Protein AF-A0A4Y8YAE9-F1 (afdb_monomer)

Sequence (221 aa):
MPDVQGRCPACGTSSLFLSEGGHVTCSRTACVAPGAADQLLHGEEAALAELLGGGPAGRGIAGMLTMYGFSFPKLRHATDADLMAVPGIGEESLAVIRRAFPAVAEPDPVAELARLREGLHKFRYALVSRAGRETTIDFMRALLDDVLKYPGEPCDRDEQYARAEEAEAVVQRIRALHRPVEHNGRTICGECSGWDGGSTDNSPCGYGQCSTLRALDNPEG

Solvent-accessible surface area (backbone atoms only — not comparable to full-atom values): 12628 Å² total; per-residue (Å²): 117,57,75,45,92,60,56,31,78,67,72,66,45,75,42,30,30,43,44,100,83,76,45,38,32,40,74,50,88,86,43,95,42,35,52,45,48,30,42,70,76,42,38,65,43,52,55,42,6,47,60,46,64,61,41,75,66,17,40,52,51,23,51,51,40,49,75,73,69,48,47,75,72,50,51,46,69,47,50,72,66,63,52,54,68,40,84,91,39,48,72,71,53,49,53,46,48,38,70,64,38,56,68,64,73,75,73,52,64,65,60,48,52,47,51,53,51,49,49,51,48,52,50,51,48,54,51,58,71,45,47,78,79,47,63,64,65,60,54,53,49,54,51,52,50,52,53,64,71,58,55,68,80,69,74,47,62,67,57,51,50,51,52,50,53,51,51,51,52,51,52,49,52,56,52,68,63,54,40,79,38,82,52,98,92,40,57,18,24,29,61,82,8,43,51,79,86,88,54,56,81,37,78,81,36,41,42,98,63,33,65,69,61,50,45,72,76,39,82,90,113

Structure (mmCIF, N/CA/C/O backbone):
data_AF-A0A4Y8YAE9-F1
#
_entry.id   AF-A0A4Y8YAE9-F1
#
loop_
_atom_site.group_PDB
_atom_site.id
_atom_site.type_symbol
_atom_site.label_atom_id
_atom_site.label_alt_id
_atom_site.label_comp_id
_atom_site.label_asym_id
_atom_site.label_entity_id
_atom_site.label_seq_id
_atom_site.pdbx_PDB_ins_code
_atom_site.Cartn_x
_atom_site.Cartn_y
_atom_site.Cartn_z
_atom_site.occupancy
_atom_site.B_iso_or_equiv
_atom_site.auth_seq_id
_atom_site.auth_comp_id
_atom_site.auth_asym_id
_atom_site.auth_atom_id
_atom_site.pdbx_PDB_model_num
ATOM 1 N N . MET A 1 1 ? -5.432 -32.458 4.730 1.00 80.50 1 MET A N 1
ATOM 2 C CA . MET A 1 1 ? -4.985 -31.193 4.110 1.00 80.50 1 MET A CA 1
ATOM 3 C C . MET A 1 1 ? -6.218 -30.325 3.963 1.00 80.50 1 MET A C 1
ATOM 5 O O . MET A 1 1 ? -7.207 -30.856 3.471 1.00 80.50 1 MET A O 1
ATOM 9 N N . PRO A 1 2 ? -6.233 -29.095 4.492 1.00 93.62 2 PRO A N 1
ATOM 10 C CA . PRO A 1 2 ? -7.424 -28.258 4.439 1.00 93.62 2 PRO A CA 1
ATOM 11 C C . PRO A 1 2 ? -7.668 -27.761 3.008 1.00 93.62 2 PRO A C 1
ATOM 13 O O . PRO A 1 2 ? -6.723 -27.394 2.303 1.00 93.62 2 PRO A O 1
ATOM 16 N N . ASP A 1 3 ? -8.936 -27.753 2.598 1.00 95.44 3 ASP A N 1
ATOM 17 C CA . ASP A 1 3 ? -9.362 -27.127 1.348 1.00 95.44 3 ASP A CA 1
ATOM 18 C C . ASP A 1 3 ? -9.273 -25.601 1.478 1.00 95.44 3 ASP A C 1
ATOM 20 O O . ASP A 1 3 ? -9.618 -25.021 2.510 1.00 95.44 3 ASP A O 1
ATOM 24 N N . VAL A 1 4 ? -8.816 -24.946 0.413 1.00 94.06 4 VAL A N 1
ATOM 25 C CA . VAL A 1 4 ? -8.730 -23.487 0.311 1.00 94.06 4 VAL A CA 1
ATOM 26 C C . VAL A 1 4 ? -9.932 -22.999 -0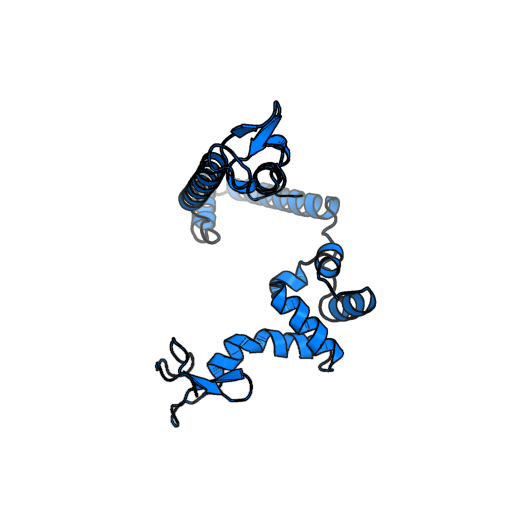.489 1.00 94.06 4 VAL A C 1
ATOM 28 O O . VAL A 1 4 ? -10.208 -23.492 -1.586 1.00 94.06 4 VAL A O 1
ATOM 31 N N . GLN A 1 5 ? -10.662 -22.021 0.048 1.00 94.88 5 GLN A N 1
ATOM 32 C CA . GLN A 1 5 ? -11.783 -21.426 -0.675 1.00 94.88 5 GLN A CA 1
ATOM 33 C C . GLN A 1 5 ? -11.293 -20.687 -1.925 1.00 94.88 5 GLN A C 1
ATOM 35 O O . GLN A 1 5 ? -10.301 -19.965 -1.888 1.00 94.88 5 GLN A O 1
ATOM 40 N N . GLY A 1 6 ? -12.010 -20.856 -3.038 1.00 94.19 6 GLY A N 1
ATOM 41 C CA . GLY A 1 6 ? -11.702 -20.196 -4.305 1.00 94.19 6 GLY A CA 1
ATOM 42 C C . GLY A 1 6 ? -11.730 -21.149 -5.495 1.00 94.19 6 GLY A C 1
ATOM 43 O O . GLY A 1 6 ? -12.246 -22.266 -5.420 1.00 94.19 6 GLY A O 1
ATOM 44 N N . ARG A 1 7 ? -11.197 -20.685 -6.627 1.00 97.00 7 ARG A N 1
ATOM 45 C CA . ARG A 1 7 ? -11.086 -21.450 -7.875 1.00 97.00 7 ARG A CA 1
ATOM 46 C C . ARG A 1 7 ? -9.646 -21.430 -8.357 1.00 97.00 7 ARG A C 1
ATOM 48 O O . ARG A 1 7 ? -8.978 -20.406 -8.275 1.00 97.00 7 ARG A O 1
ATOM 55 N N . CYS A 1 8 ? -9.181 -22.554 -8.892 1.00 96.50 8 CYS A N 1
ATOM 56 C CA . CYS A 1 8 ? -7.875 -22.623 -9.526 1.00 96.50 8 CYS A CA 1
ATOM 57 C C . CYS A 1 8 ? -7.842 -21.683 -10.747 1.00 96.50 8 CYS A C 1
ATOM 59 O O . CYS A 1 8 ? -8.687 -21.832 -11.628 1.00 96.50 8 CYS A O 1
ATOM 61 N N . PRO A 1 9 ? -6.869 -20.771 -10.855 1.00 95.12 9 PRO A N 1
ATOM 62 C CA . PRO A 1 9 ? -6.785 -19.814 -11.960 1.00 95.12 9 PRO A CA 1
ATOM 63 C C . PRO A 1 9 ? -6.475 -20.490 -13.303 1.00 95.12 9 PRO A C 1
ATOM 65 O O . PRO A 1 9 ? -6.847 -19.977 -14.351 1.00 95.12 9 PRO A O 1
ATOM 68 N N . ALA A 1 10 ? -5.859 -21.677 -13.285 1.00 95.94 10 ALA A N 1
ATOM 69 C CA . ALA A 1 10 ? -5.532 -22.421 -14.499 1.00 95.94 10 ALA A CA 1
ATOM 70 C C . ALA A 1 10 ? -6.710 -23.222 -15.080 1.00 95.94 10 ALA A C 1
ATOM 72 O O . ALA A 1 10 ? -6.824 -23.347 -16.294 1.00 95.94 10 ALA A O 1
ATOM 73 N N . CYS A 1 11 ? -7.574 -23.803 -14.239 1.00 96.69 11 CYS A N 1
ATOM 74 C CA . CYS A 1 11 ? -8.655 -24.691 -14.704 1.00 96.69 11 CYS A CA 1
ATOM 75 C C . CYS A 1 11 ? -10.063 -24.305 -14.223 1.00 96.69 11 CYS A C 1
ATOM 77 O O . CYS A 1 11 ? -11.036 -24.975 -14.563 1.00 96.69 11 CYS A O 1
ATOM 79 N N . GLY A 1 12 ? -10.192 -23.248 -13.418 1.00 95.94 12 GLY A N 1
ATOM 80 C CA . GLY A 1 12 ? -11.458 -22.700 -12.924 1.00 95.94 12 GLY A CA 1
ATOM 81 C C . GLY A 1 12 ? -12.172 -23.525 -11.846 1.00 95.94 12 GLY A C 1
ATOM 82 O O . GLY A 1 12 ? -13.245 -23.124 -11.379 1.00 95.94 12 GLY A O 1
ATOM 83 N N . THR A 1 13 ? -11.631 -24.676 -11.431 1.00 96.00 13 THR A N 1
ATOM 84 C CA . THR A 1 13 ? -12.304 -25.571 -10.475 1.00 96.00 13 THR A CA 1
ATOM 85 C C . THR A 1 13 ? -12.010 -25.216 -9.026 1.00 96.00 13 THR A C 1
ATOM 87 O O . THR A 1 13 ? -10.904 -24.806 -8.679 1.00 96.00 13 THR A O 1
ATOM 90 N N . SER A 1 14 ? -13.006 -25.405 -8.162 1.00 93.12 14 SER A N 1
ATOM 91 C CA . SER A 1 14 ? -12.908 -25.223 -6.711 1.00 93.12 14 SER A CA 1
ATOM 92 C C . SER A 1 14 ? -12.285 -26.452 -6.054 1.00 93.12 14 SER A C 1
ATOM 94 O O . SER A 1 14 ? -12.965 -27.248 -5.414 1.00 93.12 14 SER A O 1
ATOM 96 N N . SER A 1 15 ? -11.002 -26.661 -6.323 1.00 92.69 15 SER A N 1
ATOM 97 C CA . SER A 1 15 ? -10.261 -27.857 -5.918 1.00 92.69 15 SER A CA 1
ATOM 98 C C . SER A 1 15 ? -8.861 -27.489 -5.426 1.00 92.69 15 SER A C 1
ATOM 100 O O . SER A 1 15 ? -7.882 -28.130 -5.802 1.00 92.69 15 SER A O 1
ATOM 102 N N . LEU A 1 16 ? -8.748 -26.382 -4.691 1.00 96.44 16 LEU A N 1
ATOM 103 C CA . LEU A 1 16 ? -7.489 -25.913 -4.118 1.00 96.44 16 LEU A CA 1
ATOM 104 C C . LEU A 1 16 ? -7.327 -26.468 -2.703 1.00 96.44 16 LEU A C 1
ATOM 106 O O . LEU A 1 16 ? -8.289 -26.492 -1.941 1.00 96.44 16 LEU A O 1
ATOM 110 N N . PHE A 1 17 ? -6.114 -26.874 -2.348 1.00 96.38 17 PHE A N 1
ATOM 111 C CA . PHE A 1 17 ? -5.775 -27.340 -1.005 1.00 96.38 17 PHE A CA 1
ATOM 112 C C . PHE A 1 17 ? -4.415 -26.791 -0.568 1.00 96.38 17 PHE A C 1
ATOM 114 O O . PHE A 1 17 ? -3.559 -26.480 -1.403 1.00 96.38 17 PHE A O 1
ATOM 121 N N . LEU A 1 18 ? -4.220 -26.688 0.747 1.00 96.12 18 LEU A N 1
ATOM 122 C CA . LEU A 1 18 ? -2.956 -26.270 1.348 1.00 96.12 18 LEU A CA 1
ATOM 123 C C . LEU A 1 18 ? -2.058 -27.487 1.597 1.00 96.12 18 LEU A C 1
ATOM 125 O O . LEU A 1 18 ? -2.451 -28.437 2.283 1.00 96.12 18 LEU A O 1
ATOM 129 N N . SER A 1 19 ? -0.854 -27.456 1.035 1.00 92.56 19 SER A N 1
ATOM 130 C CA . SER A 1 19 ? 0.170 -28.486 1.228 1.00 92.56 19 SER A CA 1
ATOM 131 C C . SER A 1 19 ? 0.990 -28.303 2.506 1.00 92.56 19 SER A C 1
ATOM 133 O O . SER A 1 19 ? 0.953 -27.243 3.124 1.00 92.56 19 SER A O 1
ATOM 135 N N . GLU A 1 20 ? 1.745 -29.332 2.912 1.00 86.94 20 GLU A N 1
ATOM 136 C CA . GLU A 1 20 ? 2.560 -29.308 4.144 1.00 86.94 20 GLU A CA 1
ATOM 137 C C . GLU A 1 20 ? 3.677 -28.241 4.138 1.00 86.94 20 GLU A C 1
ATOM 139 O O . GLU A 1 20 ? 4.245 -27.955 5.185 1.00 86.94 20 GLU A O 1
ATOM 144 N N . GLY A 1 21 ? 3.945 -27.591 3.000 1.00 83.56 21 GLY A N 1
ATOM 145 C CA . GLY A 1 21 ? 4.860 -26.447 2.890 1.00 83.56 21 GLY A CA 1
ATOM 146 C C . GLY A 1 21 ? 4.182 -25.074 2.878 1.00 83.56 21 GLY A C 1
ATOM 147 O O . GLY A 1 21 ? 4.841 -24.090 2.576 1.00 83.56 21 GLY A O 1
ATOM 148 N N . GLY A 1 22 ? 2.871 -24.993 3.130 1.00 88.50 22 GLY A N 1
ATOM 149 C CA . GLY A 1 22 ? 2.119 -23.737 3.018 1.00 88.50 22 GLY A CA 1
ATOM 150 C C . GLY A 1 22 ? 1.777 -23.330 1.580 1.00 88.50 22 GLY A C 1
ATOM 151 O O . GLY A 1 22 ? 1.166 -22.288 1.381 1.00 88.50 22 GLY A O 1
ATOM 152 N N . HIS A 1 23 ? 2.103 -24.164 0.589 1.00 90.31 23 HIS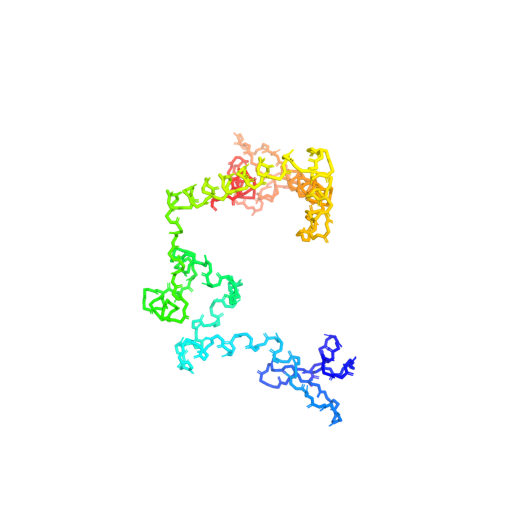 A N 1
ATOM 153 C CA . HIS A 1 23 ? 1.795 -23.888 -0.813 1.00 90.31 23 HIS A CA 1
ATOM 154 C C . HIS A 1 23 ? 0.361 -24.274 -1.179 1.00 90.31 23 HIS A C 1
ATOM 156 O O . HIS A 1 23 ? -0.119 -25.343 -0.771 1.00 90.31 23 HIS A O 1
ATOM 162 N N . VAL A 1 24 ? -0.296 -23.456 -2.004 1.00 94.81 24 VAL A N 1
ATOM 163 C CA . VAL A 1 24 ? -1.677 -23.678 -2.471 1.00 94.81 24 VAL A CA 1
ATOM 164 C C . VAL A 1 24 ? -1.687 -24.357 -3.838 1.00 94.81 24 VAL A C 1
ATOM 166 O O . VAL A 1 24 ? -1.344 -23.764 -4.857 1.00 94.81 24 VAL A O 1
ATOM 169 N N . THR A 1 25 ? -2.146 -25.608 -3.892 1.00 95.88 25 THR A N 1
ATOM 170 C CA . THR A 1 25 ? -2.111 -26.425 -5.117 1.00 95.88 25 THR A CA 1
ATOM 171 C C . THR A 1 25 ? -3.504 -26.894 -5.534 1.00 95.88 25 THR A C 1
ATOM 173 O O . THR A 1 25 ? -4.382 -27.128 -4.707 1.00 95.88 25 THR A O 1
ATOM 176 N N . CYS A 1 26 ? -3.727 -27.050 -6.839 1.00 97.06 26 CYS A N 1
ATOM 177 C CA . CYS A 1 26 ? -4.928 -27.670 -7.391 1.00 97.06 26 CYS A CA 1
ATOM 178 C C . CYS A 1 26 ? -4.851 -29.204 -7.306 1.00 97.06 26 CYS A C 1
ATOM 180 O O . CYS A 1 26 ? -3.933 -29.805 -7.858 1.00 97.06 26 CYS A O 1
ATOM 182 N N . SER A 1 27 ? -5.844 -29.856 -6.695 1.00 96.44 27 SER A N 1
ATOM 183 C CA . SER A 1 27 ? -5.921 -31.325 -6.583 1.00 96.44 27 SER A CA 1
ATOM 184 C C . SER A 1 27 ? -6.332 -32.036 -7.874 1.00 96.44 27 SER A C 1
ATOM 186 O O . SER A 1 27 ? -6.303 -33.266 -7.946 1.00 96.44 27 SER A O 1
ATOM 188 N N . ARG A 1 28 ? -6.718 -31.296 -8.919 1.00 96.81 28 ARG A N 1
ATOM 189 C CA . ARG A 1 28 ? -7.155 -31.887 -10.184 1.00 96.81 28 ARG A CA 1
ATOM 190 C C . ARG A 1 28 ? -5.948 -32.369 -10.985 1.00 96.81 28 ARG A C 1
ATOM 192 O O . ARG A 1 28 ? -5.210 -31.566 -11.543 1.00 96.81 28 ARG A O 1
ATOM 199 N N . THR A 1 29 ? -5.815 -33.684 -11.124 1.00 95.75 29 THR A N 1
ATOM 200 C CA . THR A 1 29 ? -4.715 -34.338 -11.859 1.00 95.75 29 THR A CA 1
ATOM 201 C C . THR A 1 29 ? -4.621 -33.932 -13.333 1.00 95.75 29 THR A C 1
ATOM 203 O O . THR A 1 29 ? -3.537 -33.945 -13.899 1.00 95.75 29 THR A O 1
ATOM 206 N N . ALA A 1 30 ? -5.739 -33.533 -13.951 1.00 96.81 30 ALA A N 1
ATOM 207 C CA . ALA A 1 30 ? -5.790 -33.033 -15.328 1.00 96.81 30 ALA A CA 1
ATOM 208 C C . ALA A 1 30 ? -5.530 -31.514 -15.459 1.00 96.81 30 ALA A C 1
ATOM 210 O O . ALA A 1 30 ? -5.672 -30.962 -16.549 1.00 96.81 30 ALA A O 1
ATOM 211 N N . CYS A 1 31 ? -5.228 -30.806 -14.364 1.00 96.12 31 CYS A N 1
ATOM 212 C CA . CYS A 1 31 ? -4.923 -29.377 -14.408 1.00 96.12 31 CYS A CA 1
ATOM 213 C C . CYS A 1 31 ? -3.558 -29.142 -15.069 1.00 96.12 31 CYS A C 1
ATOM 215 O O . CYS A 1 31 ? -2.562 -29.725 -14.654 1.00 96.12 31 CYS A O 1
ATOM 217 N N . VAL A 1 32 ? -3.504 -28.254 -16.066 1.00 96.38 32 VAL A N 1
ATOM 218 C CA . VAL A 1 32 ? -2.271 -27.939 -16.813 1.00 96.38 32 VAL A CA 1
ATOM 219 C C . VAL A 1 32 ? -1.236 -27.166 -15.990 1.00 96.38 32 VAL A C 1
ATOM 221 O O . VAL A 1 32 ? -0.050 -27.223 -16.293 1.00 96.38 32 VAL A O 1
ATOM 224 N N . ALA A 1 33 ? -1.676 -26.453 -14.950 1.00 94.62 33 ALA A N 1
ATOM 225 C CA . ALA A 1 33 ? -0.811 -25.673 -14.069 1.00 94.62 33 ALA A CA 1
ATOM 226 C C . ALA A 1 33 ? -1.340 -25.726 -12.622 1.00 94.62 33 ALA A C 1
ATOM 228 O O . ALA A 1 33 ? -1.957 -24.772 -12.139 1.00 94.62 33 ALA A O 1
ATOM 229 N N . PRO A 1 34 ? -1.138 -26.850 -11.909 1.00 95.19 34 PRO A N 1
ATOM 230 C CA . PRO A 1 34 ? -1.705 -27.044 -10.577 1.00 95.19 34 PRO A CA 1
ATOM 231 C C . PRO A 1 34 ? -1.150 -26.069 -9.526 1.00 95.19 34 PRO A C 1
ATOM 233 O O . PRO A 1 34 ? -1.846 -25.794 -8.553 1.00 95.19 34 PRO A O 1
ATOM 236 N N . GLY A 1 35 ? 0.041 -25.500 -9.744 1.00 92.06 35 GLY A N 1
ATOM 237 C CA . GLY A 1 35 ? 0.651 -24.474 -8.889 1.00 92.06 35 GLY A CA 1
ATOM 238 C C . GLY A 1 35 ? 0.323 -23.023 -9.267 1.00 92.06 35 GLY A C 1
ATOM 239 O O . GLY A 1 35 ? 0.892 -22.113 -8.683 1.00 92.06 35 GLY A O 1
ATOM 240 N N . ALA A 1 36 ? -0.565 -22.764 -10.235 1.00 91.88 36 ALA A N 1
ATOM 241 C CA . ALA A 1 36 ? -0.848 -21.393 -10.684 1.00 91.88 36 ALA A CA 1
ATOM 242 C C . ALA A 1 36 ? -1.460 -20.501 -9.586 1.00 91.88 36 ALA A C 1
ATOM 244 O O . ALA A 1 36 ? -1.259 -19.292 -9.592 1.00 91.88 36 ALA A O 1
ATOM 245 N N . ALA A 1 37 ? -2.206 -21.092 -8.646 1.00 92.19 37 ALA A N 1
ATOM 246 C CA . ALA A 1 37 ? -2.704 -20.367 -7.477 1.00 92.19 37 ALA A CA 1
ATOM 247 C C . ALA A 1 37 ? -1.544 -19.953 -6.561 1.00 92.19 37 ALA A C 1
ATOM 249 O O . ALA A 1 37 ? -1.429 -18.780 -6.233 1.00 92.19 37 ALA A O 1
ATOM 250 N N . ASP A 1 38 ? -0.651 -20.890 -6.231 1.00 91.75 38 ASP A N 1
ATOM 251 C CA . ASP A 1 38 ? 0.567 -20.616 -5.465 1.00 91.75 38 ASP A CA 1
ATOM 252 C C . ASP A 1 38 ? 1.425 -19.522 -6.103 1.00 91.75 38 ASP A C 1
ATOM 254 O O . ASP A 1 38 ? 1.841 -18.586 -5.438 1.00 91.75 38 ASP A O 1
ATOM 258 N N . GLN A 1 39 ? 1.625 -19.589 -7.420 1.00 87.62 39 GLN A N 1
ATOM 259 C CA . GLN A 1 39 ? 2.383 -18.587 -8.170 1.00 87.62 39 GLN A CA 1
ATOM 260 C C . GLN A 1 39 ? 1.714 -17.213 -8.169 1.00 87.62 39 GLN A C 1
ATOM 262 O O . GLN A 1 39 ? 2.406 -16.208 -8.205 1.00 87.62 39 GLN A O 1
ATOM 267 N N . LEU A 1 40 ? 0.387 -17.130 -8.122 1.00 86.12 40 LEU A N 1
ATOM 268 C CA . LEU A 1 40 ? -0.276 -15.836 -7.956 1.00 86.12 40 LEU A CA 1
ATOM 269 C C . LEU A 1 40 ? -0.121 -15.292 -6.536 1.00 86.12 40 LEU A C 1
ATOM 271 O O . LEU A 1 40 ? -0.046 -14.083 -6.362 1.00 86.12 40 LEU A O 1
ATOM 275 N N . LEU A 1 41 ? -0.055 -16.173 -5.538 1.00 84.19 41 LEU A N 1
ATOM 276 C CA . LEU A 1 41 ? 0.105 -15.786 -4.138 1.00 84.19 41 LEU A CA 1
ATOM 277 C C . LEU A 1 41 ? 1.560 -15.440 -3.781 1.00 84.19 41 LEU A C 1
ATOM 279 O O . LEU A 1 41 ? 1.788 -14.532 -2.991 1.00 84.19 41 LEU A O 1
ATOM 283 N N . HIS A 1 42 ? 2.534 -16.132 -4.375 1.00 81.12 42 HIS A N 1
ATOM 284 C CA . HIS A 1 42 ? 3.954 -16.068 -4.001 1.00 81.12 42 HIS A CA 1
ATOM 285 C C . HIS A 1 42 ? 4.893 -15.699 -5.157 1.00 81.12 42 HIS A C 1
ATOM 287 O O . HIS A 1 42 ? 6.082 -15.463 -4.946 1.00 81.12 42 HIS A O 1
ATOM 293 N N . GLY A 1 43 ? 4.405 -15.660 -6.398 1.00 81.81 43 GLY A N 1
ATOM 294 C CA . GLY A 1 43 ? 5.250 -15.457 -7.579 1.00 81.81 43 GLY A CA 1
ATOM 295 C C . GLY A 1 43 ? 5.864 -14.066 -7.648 1.00 81.81 43 GLY A C 1
ATOM 296 O O . GLY A 1 43 ? 6.982 -13.936 -8.141 1.00 81.81 43 GLY A O 1
ATOM 297 N N . GLU A 1 44 ? 5.194 -13.045 -7.107 1.00 83.50 44 GLU A N 1
ATOM 298 C CA . GLU A 1 44 ? 5.789 -11.711 -6.989 1.00 83.50 44 GLU A CA 1
ATOM 299 C C . GLU A 1 44 ? 6.960 -11.704 -6.004 1.00 83.50 44 GLU A C 1
ATOM 301 O O . GLU A 1 44 ? 8.006 -11.144 -6.321 1.00 83.50 44 GLU A O 1
ATOM 306 N N . GLU A 1 45 ? 6.834 -12.384 -4.862 1.00 88.62 45 GLU A N 1
ATOM 307 C CA . GLU A 1 45 ? 7.899 -12.474 -3.858 1.00 88.62 45 GLU A CA 1
ATOM 308 C C . GLU A 1 45 ? 9.108 -13.248 -4.397 1.00 88.62 45 GLU A C 1
ATOM 310 O O . GLU A 1 45 ? 10.242 -12.789 -4.275 1.00 88.62 45 GLU A O 1
ATOM 315 N N . ALA A 1 46 ? 8.882 -14.390 -5.056 1.00 87.56 46 ALA A N 1
ATOM 316 C CA . ALA A 1 46 ? 9.958 -15.181 -5.649 1.00 87.56 46 ALA A CA 1
ATOM 317 C C . ALA A 1 46 ? 10.669 -14.424 -6.784 1.00 87.56 46 ALA A C 1
ATOM 319 O O . ALA A 1 46 ? 11.899 -14.393 -6.832 1.00 87.56 46 ALA A O 1
ATOM 320 N N . ALA A 1 47 ? 9.914 -13.766 -7.671 1.00 89.69 47 ALA A N 1
ATOM 321 C CA . ALA A 1 47 ? 10.486 -12.938 -8.730 1.00 89.69 47 ALA A CA 1
ATOM 322 C C . ALA A 1 47 ? 11.259 -11.738 -8.162 1.00 89.69 47 ALA A C 1
ATOM 324 O O . ALA A 1 47 ? 12.324 -11.383 -8.671 1.00 89.69 47 ALA A O 1
ATOM 325 N N . LEU A 1 48 ? 10.747 -11.124 -7.092 1.00 93.00 48 LEU A N 1
ATOM 326 C CA . LEU A 1 48 ? 11.406 -10.016 -6.412 1.00 93.00 48 LEU A CA 1
ATOM 327 C C . LEU A 1 48 ? 12.694 -10.486 -5.732 1.00 93.00 48 LEU A C 1
ATOM 329 O O . LEU A 1 48 ? 13.726 -9.837 -5.875 1.00 93.00 48 LEU A O 1
ATOM 333 N N . ALA A 1 49 ? 12.670 -11.637 -5.062 1.00 94.44 49 ALA A N 1
ATOM 334 C CA . ALA A 1 49 ? 13.844 -12.225 -4.433 1.00 94.44 49 ALA A CA 1
ATOM 335 C C . ALA A 1 49 ? 14.955 -12.518 -5.449 1.00 94.44 49 ALA A C 1
ATOM 337 O O . ALA A 1 49 ? 16.117 -12.218 -5.175 1.00 94.44 49 ALA A O 1
ATOM 338 N N . GLU A 1 50 ? 14.610 -13.053 -6.625 1.00 94.44 50 GLU A N 1
ATOM 339 C CA . GLU A 1 50 ? 15.562 -13.266 -7.723 1.00 94.44 50 GLU A CA 1
ATOM 340 C C . GLU A 1 50 ? 16.160 -11.946 -8.226 1.00 94.44 50 GLU A C 1
ATOM 342 O O . GLU A 1 50 ? 17.380 -11.829 -8.354 1.00 94.44 50 GLU A O 1
ATOM 347 N N . LEU A 1 51 ? 15.340 -10.906 -8.416 1.00 94.81 51 LEU A N 1
ATOM 348 C CA . LEU A 1 51 ? 15.822 -9.570 -8.794 1.00 94.81 51 LEU A CA 1
ATOM 349 C C . LEU A 1 51 ? 16.737 -8.941 -7.734 1.00 94.81 51 LEU A C 1
ATOM 351 O O . LEU A 1 51 ? 17.661 -8.203 -8.073 1.00 94.81 51 LEU A O 1
ATOM 355 N N . LEU A 1 52 ? 16.522 -9.272 -6.461 1.00 95.88 52 LEU A N 1
ATOM 356 C CA . LEU A 1 52 ? 17.359 -8.867 -5.331 1.00 95.88 52 LEU A CA 1
ATOM 357 C C . LEU A 1 52 ? 18.559 -9.811 -5.100 1.00 95.88 52 LEU A C 1
ATOM 359 O O . LEU A 1 52 ? 19.245 -9.708 -4.082 1.00 95.88 52 LEU A O 1
ATOM 363 N N . GLY A 1 53 ? 18.842 -10.714 -6.045 1.00 93.88 53 GLY A N 1
ATOM 364 C CA . GLY A 1 53 ? 20.041 -11.554 -6.074 1.00 93.88 53 GLY A CA 1
ATOM 365 C C . GLY A 1 53 ? 19.848 -13.017 -5.660 1.00 93.88 53 GLY A C 1
ATOM 366 O O . GLY A 1 53 ? 20.849 -13.705 -5.464 1.00 93.88 53 GLY A O 1
ATOM 367 N N . GLY A 1 54 ? 18.613 -13.500 -5.477 1.00 91.44 54 GLY A N 1
ATOM 368 C CA . GLY A 1 54 ? 18.242 -14.925 -5.322 1.00 91.44 54 GLY A CA 1
ATOM 369 C C . GLY A 1 54 ? 18.733 -15.637 -4.046 1.00 91.44 54 GLY A C 1
ATOM 370 O O . GLY A 1 54 ? 18.305 -16.751 -3.724 1.00 91.44 54 GLY A O 1
ATOM 371 N N . GLY A 1 55 ? 19.630 -15.017 -3.277 1.00 93.81 55 GLY A N 1
ATOM 372 C CA . GLY A 1 55 ? 20.166 -15.553 -2.027 1.00 93.81 55 GLY A CA 1
ATOM 373 C C . GLY A 1 55 ? 19.203 -15.426 -0.835 1.00 93.81 55 GLY A C 1
ATOM 374 O O . GLY A 1 55 ? 18.166 -14.768 -0.929 1.00 93.81 55 GLY A O 1
ATOM 375 N N . PRO A 1 56 ? 19.555 -16.003 0.332 1.00 94.81 56 PRO A N 1
ATOM 376 C CA . PRO A 1 56 ? 18.770 -15.859 1.562 1.00 94.81 56 PRO A CA 1
ATOM 377 C C . PRO A 1 56 ? 18.508 -14.397 1.952 1.00 94.81 56 PRO A C 1
ATOM 379 O O . PRO A 1 56 ? 17.408 -14.075 2.385 1.00 94.81 56 PRO A O 1
ATOM 382 N N . AL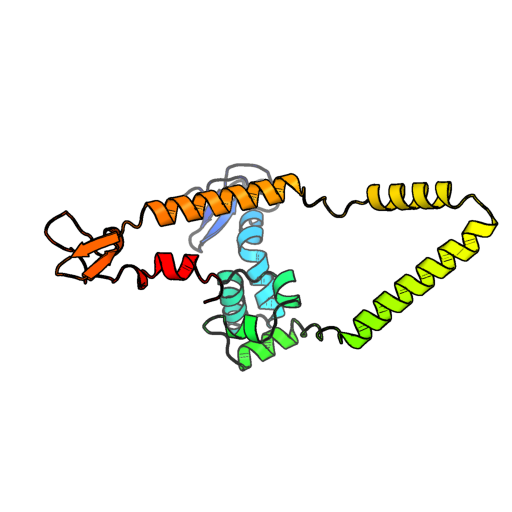A A 1 57 ? 19.487 -13.511 1.737 1.00 93.31 57 ALA A N 1
ATOM 383 C CA . ALA A 1 57 ? 19.331 -12.076 1.969 1.00 93.31 57 ALA A CA 1
ATOM 384 C C . ALA A 1 57 ? 18.297 -11.443 1.020 1.00 93.31 57 ALA A C 1
ATOM 386 O O . ALA A 1 57 ? 17.404 -10.741 1.481 1.00 93.31 57 ALA A O 1
ATOM 387 N N . GLY A 1 58 ? 18.361 -11.747 -0.283 1.00 95.19 58 GLY A N 1
ATOM 388 C CA . GLY A 1 58 ? 17.392 -11.256 -1.272 1.00 95.19 58 GLY A CA 1
ATOM 389 C C . GLY A 1 58 ? 15.967 -11.733 -0.981 1.00 95.19 58 GLY A C 1
ATOM 390 O O . GLY A 1 58 ? 15.036 -10.935 -1.034 1.00 95.19 58 GLY A O 1
ATOM 391 N N . ARG A 1 59 ? 15.804 -13.002 -0.574 1.00 94.50 59 ARG A N 1
ATOM 392 C CA . ARG A 1 59 ? 14.519 -13.542 -0.092 1.00 94.50 59 ARG A CA 1
ATOM 393 C C . ARG A 1 59 ? 14.017 -12.827 1.160 1.00 94.50 59 ARG A C 1
ATOM 395 O O . ARG A 1 59 ? 12.845 -12.486 1.221 1.00 94.50 59 ARG A O 1
ATOM 402 N N . GLY A 1 60 ? 14.896 -12.569 2.130 1.00 95.31 60 GLY A N 1
ATOM 403 C CA . GLY A 1 60 ? 14.540 -11.817 3.334 1.00 95.31 60 GLY A CA 1
ATOM 404 C C . GLY A 1 60 ? 14.032 -10.413 3.006 1.00 95.31 60 GLY A C 1
ATOM 405 O O . GLY A 1 60 ? 12.968 -10.024 3.475 1.00 95.31 60 GLY A O 1
ATOM 406 N N . ILE A 1 61 ? 14.744 -9.681 2.144 1.00 96.81 61 ILE A N 1
ATOM 407 C CA . ILE A 1 61 ? 14.334 -8.340 1.706 1.00 96.81 61 ILE A CA 1
ATOM 408 C C . ILE A 1 61 ? 12.993 -8.399 0.958 1.00 96.81 61 ILE A C 1
ATOM 410 O O . ILE A 1 61 ? 12.102 -7.611 1.264 1.00 96.81 61 ILE A O 1
ATOM 414 N N . ALA A 1 62 ? 12.826 -9.336 0.017 1.00 95.62 62 ALA A N 1
ATOM 415 C CA . ALA A 1 62 ? 11.577 -9.506 -0.727 1.00 95.62 62 ALA A CA 1
ATOM 416 C C . ALA A 1 62 ? 10.388 -9.774 0.205 1.00 95.62 62 ALA A C 1
ATOM 418 O O . ALA A 1 62 ? 9.382 -9.076 0.111 1.00 95.62 62 ALA A O 1
ATOM 419 N N . GLY A 1 63 ? 10.536 -10.702 1.156 1.00 93.12 63 GLY A N 1
ATOM 420 C CA . GLY A 1 63 ? 9.497 -11.020 2.133 1.00 93.12 63 GLY A CA 1
ATOM 421 C C . GLY A 1 63 ? 9.101 -9.818 2.994 1.00 93.12 63 GLY A C 1
ATOM 422 O O . GLY A 1 63 ? 7.911 -9.571 3.185 1.00 93.12 63 GLY A O 1
ATOM 423 N N . MET A 1 64 ? 10.070 -9.015 3.458 1.00 95.75 64 MET A N 1
ATOM 424 C CA . MET A 1 64 ? 9.768 -7.780 4.198 1.00 95.75 64 MET A CA 1
ATOM 425 C C . MET A 1 64 ? 9.034 -6.767 3.309 1.00 95.75 64 MET A C 1
ATOM 427 O O . MET A 1 64 ? 8.009 -6.231 3.706 1.00 95.75 64 MET A O 1
ATOM 431 N N . LEU A 1 65 ? 9.487 -6.531 2.078 1.00 95.25 65 LEU A N 1
ATOM 432 C CA . LEU A 1 65 ? 8.824 -5.592 1.166 1.00 95.25 65 LEU A CA 1
ATOM 433 C C . LEU A 1 65 ? 7.382 -6.017 0.844 1.00 95.25 65 LEU A C 1
ATOM 435 O O . LEU A 1 65 ? 6.462 -5.204 0.952 1.00 95.25 65 LEU A O 1
ATOM 439 N N . THR A 1 66 ? 7.165 -7.291 0.515 1.00 91.88 66 THR A N 1
ATOM 440 C CA . THR A 1 66 ? 5.832 -7.840 0.235 1.00 91.88 66 THR A CA 1
ATOM 441 C C . THR A 1 66 ? 4.923 -7.757 1.462 1.00 91.88 66 THR A C 1
ATOM 443 O O . THR A 1 66 ? 3.776 -7.328 1.336 1.00 91.88 66 THR A O 1
ATOM 446 N N . MET A 1 67 ? 5.435 -8.069 2.658 1.00 92.56 67 MET A N 1
ATOM 447 C CA . MET A 1 67 ? 4.683 -7.957 3.916 1.00 92.56 67 MET A CA 1
ATOM 448 C C . MET A 1 67 ? 4.182 -6.529 4.177 1.00 92.56 67 MET A C 1
ATOM 450 O O . MET A 1 67 ? 3.073 -6.355 4.678 1.00 92.56 67 MET A O 1
ATOM 454 N N . TYR A 1 68 ? 4.958 -5.510 3.796 1.00 94.81 68 TYR A N 1
ATOM 455 C CA . TYR A 1 68 ? 4.589 -4.093 3.924 1.00 94.81 68 TYR A CA 1
ATOM 456 C C . TYR A 1 68 ? 3.924 -3.524 2.652 1.00 94.81 68 TYR A C 1
ATOM 458 O O . TYR A 1 68 ? 3.804 -2.308 2.475 1.00 94.81 68 TYR A O 1
ATOM 466 N N . GLY A 1 69 ? 3.453 -4.397 1.754 1.00 92.81 69 GLY A N 1
ATOM 467 C CA . GLY A 1 69 ? 2.637 -4.025 0.599 1.00 92.81 69 GLY A CA 1
ATOM 468 C C . GLY A 1 69 ? 3.404 -3.306 -0.513 1.00 92.81 69 GLY A C 1
ATOM 469 O O . GLY A 1 69 ? 2.830 -2.464 -1.211 1.00 92.81 69 GLY A O 1
ATOM 470 N N . PHE A 1 70 ? 4.700 -3.579 -0.673 1.00 94.00 70 PHE A N 1
ATOM 471 C CA . PHE A 1 70 ? 5.479 -3.108 -1.816 1.00 94.00 70 PHE A CA 1
ATOM 472 C C . PHE A 1 70 ? 5.390 -4.092 -2.986 1.00 94.00 70 PHE A C 1
ATOM 474 O O . PHE A 1 70 ? 5.974 -5.170 -2.959 1.00 94.00 70 PHE A O 1
ATOM 481 N N . SER A 1 71 ? 4.684 -3.681 -4.041 1.00 89.25 71 SER A N 1
ATOM 482 C CA . SER A 1 71 ? 4.678 -4.336 -5.354 1.00 89.25 71 SER A CA 1
ATOM 483 C C . SER A 1 71 ? 5.762 -3.756 -6.275 1.00 89.25 71 SER A C 1
ATOM 485 O O . SER A 1 71 ? 6.316 -2.688 -5.997 1.00 89.25 71 SER A O 1
ATOM 487 N N . PHE A 1 72 ? 6.049 -4.399 -7.415 1.00 88.81 72 PHE A N 1
ATOM 488 C CA . PHE A 1 72 ? 7.045 -3.891 -8.375 1.00 88.81 72 PHE A CA 1
ATOM 489 C C . PHE A 1 72 ? 6.807 -2.443 -8.837 1.00 88.81 72 PHE A C 1
ATOM 491 O O . PHE A 1 72 ? 7.771 -1.670 -8.837 1.00 88.81 72 PHE A O 1
ATOM 498 N N . PRO A 1 73 ? 5.581 -2.025 -9.222 1.00 87.62 73 PRO A N 1
ATOM 499 C CA . PRO A 1 73 ? 5.329 -0.627 -9.561 1.00 87.62 73 PRO A CA 1
ATOM 500 C C . PRO A 1 73 ? 5.639 0.304 -8.389 1.00 87.62 73 PRO A C 1
ATOM 502 O O . PRO A 1 73 ? 6.312 1.313 -8.572 1.00 87.62 73 PRO A O 1
ATOM 505 N N . LYS A 1 74 ? 5.228 -0.070 -7.171 1.00 91.62 74 LYS A N 1
ATOM 506 C CA . LYS A 1 74 ? 5.470 0.739 -5.974 1.00 91.62 74 LYS A CA 1
ATOM 507 C C . LYS A 1 74 ? 6.964 0.867 -5.673 1.00 91.62 74 LYS A C 1
ATOM 509 O O . LYS A 1 74 ? 7.414 1.966 -5.394 1.00 91.62 74 LYS A O 1
ATOM 514 N N . LEU A 1 75 ? 7.753 -0.200 -5.822 1.00 93.88 75 LEU A N 1
ATOM 515 C CA . LEU A 1 75 ? 9.210 -0.165 -5.616 1.00 93.88 75 LEU A CA 1
ATOM 516 C C . LEU A 1 75 ? 9.943 0.758 -6.592 1.00 93.88 75 LEU A C 1
ATOM 518 O O . LEU A 1 75 ? 10.915 1.403 -6.207 1.00 93.88 75 LEU A O 1
ATOM 522 N N . ARG A 1 76 ? 9.475 0.863 -7.842 1.00 91.94 76 ARG A N 1
ATOM 523 C CA . ARG A 1 76 ? 10.052 1.802 -8.820 1.00 91.94 76 ARG A CA 1
ATOM 524 C C . ARG A 1 76 ? 9.837 3.262 -8.435 1.00 91.94 76 ARG A C 1
ATOM 526 O O . ARG A 1 76 ? 10.642 4.103 -8.816 1.00 91.94 76 ARG A O 1
ATOM 533 N N . HIS A 1 77 ? 8.762 3.550 -7.710 1.00 89.88 77 HIS A N 1
ATOM 534 C CA . HIS A 1 77 ? 8.391 4.905 -7.308 1.00 89.88 77 HIS A CA 1
ATOM 535 C C . HIS A 1 77 ? 8.691 5.210 -5.837 1.00 89.88 77 HIS A C 1
ATOM 537 O O . HIS A 1 77 ? 8.587 6.361 -5.433 1.00 89.88 77 HIS A O 1
ATOM 543 N N . ALA A 1 78 ? 9.075 4.207 -5.048 1.00 94.00 78 ALA A N 1
ATOM 544 C CA . ALA A 1 78 ? 9.403 4.371 -3.642 1.00 94.00 78 ALA A CA 1
ATOM 545 C C . ALA A 1 78 ? 10.650 5.244 -3.478 1.00 94.00 78 ALA A C 1
ATOM 547 O O . ALA A 1 78 ? 11.657 5.036 -4.167 1.00 94.00 78 ALA A O 1
ATOM 548 N N . THR A 1 79 ? 10.600 6.180 -2.537 1.00 94.38 79 THR A N 1
ATOM 549 C CA . THR A 1 79 ? 11.750 6.972 -2.095 1.00 94.38 79 THR A CA 1
ATOM 550 C C . THR A 1 79 ? 12.639 6.157 -1.152 1.00 94.38 79 THR A C 1
ATOM 552 O O . THR A 1 79 ? 12.256 5.089 -0.671 1.00 94.38 79 THR A O 1
ATOM 555 N N . ASP A 1 80 ? 13.859 6.632 -0.891 1.00 95.88 80 ASP A N 1
ATOM 556 C CA . ASP A 1 80 ? 14.733 5.979 0.094 1.00 95.88 80 ASP A CA 1
ATOM 557 C C . ASP A 1 80 ? 14.111 6.025 1.494 1.00 95.88 80 ASP A C 1
ATOM 559 O O . ASP A 1 80 ? 14.211 5.053 2.238 1.00 95.88 80 ASP A O 1
ATOM 563 N N . ALA A 1 81 ? 13.404 7.111 1.822 1.00 94.75 81 ALA A N 1
ATOM 564 C CA . ALA A 1 81 ? 12.680 7.247 3.081 1.00 94.75 81 ALA A CA 1
ATOM 565 C C . ALA A 1 81 ? 11.562 6.199 3.216 1.00 94.75 81 ALA A C 1
ATOM 567 O O . ALA A 1 81 ? 11.469 5.558 4.261 1.00 94.75 81 ALA A O 1
ATOM 568 N N . ASP A 1 82 ? 10.780 5.961 2.155 1.00 95.06 82 ASP A N 1
ATOM 569 C CA . ASP A 1 82 ? 9.715 4.944 2.161 1.00 95.06 82 ASP A CA 1
ATOM 570 C C . ASP A 1 82 ? 10.267 3.541 2.427 1.00 95.06 82 ASP A C 1
ATOM 572 O O . ASP A 1 82 ? 9.677 2.758 3.169 1.00 95.06 82 ASP A O 1
ATOM 576 N N . LEU A 1 83 ? 11.409 3.214 1.815 1.00 96.69 83 LEU A N 1
ATOM 577 C CA . LEU A 1 83 ? 12.045 1.906 1.959 1.00 96.69 83 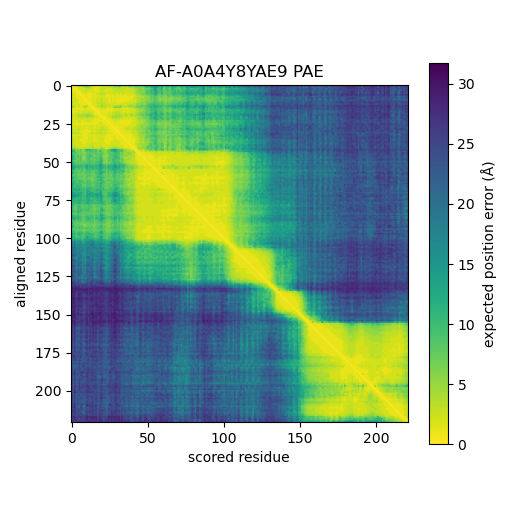LEU A CA 1
ATOM 578 C C . LEU A 1 83 ? 12.684 1.740 3.341 1.00 96.69 83 LEU A C 1
ATOM 580 O O . LEU A 1 83 ? 12.555 0.680 3.946 1.00 96.69 83 LEU A O 1
ATOM 584 N N . MET A 1 84 ? 13.334 2.784 3.859 1.00 97.12 84 MET A N 1
ATOM 585 C CA . MET A 1 84 ? 13.957 2.778 5.189 1.00 97.12 84 MET A CA 1
ATOM 586 C C . MET A 1 84 ? 12.932 2.809 6.330 1.00 97.12 84 MET A C 1
ATOM 588 O O . MET A 1 84 ? 13.258 2.434 7.454 1.00 97.12 84 MET A O 1
ATOM 592 N N . ALA A 1 85 ? 11.692 3.224 6.059 1.00 96.56 85 ALA A N 1
ATOM 593 C CA . ALA A 1 85 ? 10.593 3.121 7.014 1.00 96.56 85 ALA A CA 1
ATOM 594 C C . ALA A 1 85 ? 10.146 1.666 7.253 1.00 96.56 85 ALA A C 1
ATOM 596 O O . ALA A 1 85 ? 9.485 1.393 8.255 1.00 96.56 85 ALA A O 1
ATOM 597 N N . VAL A 1 86 ? 10.509 0.722 6.372 1.00 97.06 86 VAL A N 1
ATOM 598 C CA . VAL A 1 86 ? 10.211 -0.705 6.548 1.00 97.06 86 VAL A CA 1
ATOM 599 C C . VAL A 1 86 ? 11.159 -1.299 7.600 1.00 97.06 86 VAL A C 1
ATOM 601 O O . VAL A 1 86 ? 12.373 -1.344 7.378 1.00 97.06 86 VAL A O 1
ATOM 604 N N . PRO A 1 87 ? 10.649 -1.811 8.737 1.00 97.12 87 PRO A N 1
ATOM 605 C CA . PRO A 1 87 ? 11.481 -2.444 9.755 1.00 97.12 87 PRO A CA 1
ATOM 606 C C . PRO A 1 87 ? 12.357 -3.551 9.163 1.00 97.12 87 PRO A C 1
ATOM 608 O O . PRO A 1 87 ? 11.883 -4.385 8.403 1.00 97.12 87 PRO A O 1
ATOM 611 N N . GLY A 1 88 ? 13.643 -3.572 9.515 1.00 95.06 88 GLY A N 1
ATOM 612 C CA . GLY A 1 88 ? 14.602 -4.555 8.996 1.00 95.06 88 GLY A CA 1
ATOM 613 C C . GLY A 1 88 ? 15.257 -4.184 7.660 1.00 95.06 88 GLY A C 1
ATOM 614 O O . GLY A 1 88 ? 16.217 -4.849 7.273 1.00 95.06 88 GLY A O 1
ATOM 615 N N . ILE A 1 89 ? 14.821 -3.110 6.992 1.00 97.38 89 ILE A N 1
ATOM 616 C CA . ILE A 1 89 ? 15.533 -2.537 5.846 1.00 97.38 89 ILE A CA 1
ATOM 617 C C . ILE A 1 89 ? 16.528 -1.487 6.352 1.00 97.38 89 ILE A C 1
ATOM 619 O O . ILE A 1 89 ? 16.159 -0.390 6.756 1.00 97.38 89 ILE A O 1
ATOM 623 N N . GLY A 1 90 ? 17.811 -1.852 6.359 1.00 97.19 90 GLY A N 1
ATOM 624 C CA . GLY A 1 90 ? 18.925 -0.931 6.615 1.00 97.19 90 GLY A CA 1
ATOM 625 C C . GLY A 1 90 ? 19.614 -0.467 5.328 1.00 97.19 90 GLY A C 1
ATOM 626 O O . GLY A 1 90 ? 19.246 -0.887 4.230 1.00 97.19 90 GLY A O 1
ATOM 627 N N . GLU A 1 91 ? 20.677 0.330 5.462 1.00 97.69 91 GLU A N 1
ATOM 628 C CA . GLU A 1 91 ? 21.429 0.896 4.326 1.00 97.69 91 GLU A CA 1
ATOM 629 C C . GLU A 1 91 ? 21.935 -0.168 3.335 1.00 97.69 91 GLU A C 1
ATOM 631 O O . GLU A 1 91 ? 21.856 0.016 2.121 1.00 97.69 91 GLU A O 1
ATOM 636 N N . GLU A 1 92 ? 22.400 -1.320 3.830 1.00 97.25 92 GLU A N 1
ATOM 637 C CA . GLU A 1 92 ? 22.854 -2.423 2.973 1.00 97.25 92 GLU A CA 1
ATOM 638 C C . GLU A 1 92 ? 21.711 -3.017 2.140 1.00 97.25 92 GLU A C 1
ATOM 640 O O . GLU A 1 92 ? 21.873 -3.286 0.948 1.00 97.25 92 GLU A O 1
ATOM 645 N N . SER A 1 93 ? 20.534 -3.184 2.752 1.00 97.62 93 SER A N 1
ATOM 646 C CA . SER A 1 93 ? 19.341 -3.673 2.056 1.00 97.62 93 SER A CA 1
ATOM 647 C C . SER A 1 93 ? 18.854 -2.646 1.039 1.00 97.62 93 SER A C 1
ATOM 649 O O . SER A 1 93 ? 18.558 -3.009 -0.099 1.00 97.62 93 SER A O 1
ATOM 651 N N . LEU A 1 94 ? 18.857 -1.361 1.404 1.00 97.50 94 LEU A N 1
ATOM 652 C CA . LEU A 1 94 ? 18.532 -0.264 0.498 1.00 97.50 94 LEU A CA 1
ATOM 653 C C . LEU A 1 94 ? 19.459 -0.252 -0.726 1.00 97.50 94 LEU A C 1
ATOM 655 O O . LEU A 1 94 ? 18.979 -0.138 -1.851 1.00 97.50 94 LEU A O 1
ATOM 659 N N . ALA A 1 95 ? 20.767 -0.445 -0.543 1.00 97.06 95 ALA A N 1
ATOM 660 C CA . ALA A 1 95 ? 21.719 -0.506 -1.652 1.00 97.06 95 ALA A CA 1
ATOM 661 C C . ALA A 1 95 ? 21.439 -1.679 -2.611 1.00 97.06 95 ALA A C 1
ATOM 663 O O . ALA A 1 95 ? 21.567 -1.529 -3.830 1.00 97.06 95 ALA A O 1
ATOM 664 N N . VAL A 1 96 ? 21.032 -2.841 -2.086 1.00 97.31 96 VAL A N 1
ATOM 665 C CA . VAL A 1 96 ? 20.603 -3.990 -2.903 1.00 97.31 96 VAL A CA 1
ATOM 666 C C . VAL A 1 96 ? 19.323 -3.658 -3.668 1.00 97.31 96 VAL A C 1
ATOM 668 O O . VAL A 1 96 ? 19.272 -3.865 -4.882 1.00 97.31 96 VAL A O 1
ATOM 671 N N . ILE A 1 97 ? 18.328 -3.075 -2.993 1.00 96.62 97 ILE A N 1
ATOM 672 C CA . ILE A 1 97 ? 17.069 -2.656 -3.620 1.00 96.62 97 ILE A CA 1
ATOM 673 C C . ILE A 1 97 ? 17.350 -1.649 -4.736 1.00 96.62 97 ILE A C 1
ATOM 675 O O . ILE A 1 97 ? 16.873 -1.845 -5.847 1.00 96.62 97 ILE A O 1
ATOM 679 N N . ARG A 1 98 ? 18.179 -0.626 -4.504 1.00 96.38 98 ARG A N 1
ATOM 680 C CA . ARG A 1 98 ? 18.501 0.407 -5.504 1.00 96.38 98 ARG A CA 1
ATOM 681 C C . ARG A 1 98 ? 19.348 -0.079 -6.664 1.00 96.38 98 ARG A C 1
ATOM 683 O O . ARG A 1 98 ? 19.283 0.498 -7.747 1.00 96.38 98 ARG A O 1
ATOM 690 N N . ARG A 1 99 ? 20.095 -1.166 -6.485 1.00 96.19 99 ARG A N 1
ATOM 691 C CA . ARG A 1 99 ? 20.754 -1.843 -7.604 1.00 96.19 99 ARG A CA 1
ATOM 692 C C . ARG A 1 99 ? 19.738 -2.501 -8.540 1.00 96.19 99 ARG A C 1
ATOM 694 O O . ARG A 1 99 ? 19.924 -2.444 -9.751 1.00 96.19 99 ARG A O 1
ATOM 701 N N . ALA A 1 100 ? 18.688 -3.110 -7.988 1.00 95.56 100 ALA A N 1
ATOM 702 C CA . ALA A 1 100 ? 17.625 -3.756 -8.760 1.00 95.56 100 ALA A CA 1
ATOM 703 C C . ALA A 1 100 ? 16.583 -2.751 -9.297 1.00 95.56 100 ALA A C 1
ATOM 705 O O . ALA A 1 100 ? 16.081 -2.900 -10.410 1.00 95.56 100 ALA A O 1
ATOM 706 N N . PHE A 1 101 ? 16.299 -1.705 -8.521 1.00 95.00 101 PHE A N 1
ATOM 707 C CA . PHE A 1 101 ? 15.322 -0.651 -8.787 1.00 95.00 101 PHE A CA 1
ATOM 708 C C . PHE A 1 101 ? 15.982 0.716 -8.590 1.00 95.00 101 PHE A C 1
ATOM 710 O O . PHE A 1 101 ? 15.828 1.332 -7.527 1.00 95.00 101 PHE A O 1
ATOM 717 N N . PRO A 1 102 ? 16.738 1.197 -9.593 1.00 93.56 102 PRO A N 1
ATOM 718 C CA . PRO A 1 102 ? 17.347 2.516 -9.533 1.00 93.56 102 PRO A CA 1
ATOM 719 C C . PRO A 1 102 ? 16.294 3.559 -9.178 1.00 93.56 102 PRO A C 1
ATOM 721 O O . PRO A 1 102 ? 15.196 3.537 -9.742 1.00 93.56 102 PRO A O 1
ATOM 724 N N . ALA A 1 103 ? 16.621 4.446 -8.235 1.00 87.81 103 ALA A N 1
ATOM 725 C CA . ALA A 1 103 ? 15.739 5.550 -7.895 1.00 87.81 103 ALA A CA 1
ATOM 726 C C . ALA A 1 103 ? 15.411 6.308 -9.181 1.00 87.81 103 ALA A C 1
ATOM 728 O O . ALA A 1 103 ? 16.311 6.696 -9.935 1.00 87.81 103 ALA A O 1
ATOM 729 N N . VAL A 1 104 ? 14.119 6.492 -9.446 1.00 83.38 104 VAL A N 1
ATOM 730 C CA . VAL A 1 104 ? 13.709 7.460 -10.454 1.00 83.38 104 VAL A CA 1
ATOM 731 C C . VAL A 1 104 ? 14.194 8.791 -9.913 1.00 83.38 104 VAL A C 1
ATOM 733 O O . VAL A 1 104 ? 13.747 9.212 -8.848 1.00 83.38 104 VAL A O 1
ATOM 736 N N . ALA A 1 105 ? 15.175 9.396 -10.587 1.00 79.56 105 ALA A N 1
ATOM 737 C CA . ALA A 1 105 ? 15.611 10.736 -10.238 1.00 79.56 105 ALA A CA 1
ATOM 738 C C . ALA A 1 105 ? 14.352 11.592 -10.164 1.00 79.56 105 ALA A C 1
ATOM 740 O O . ALA A 1 105 ? 13.592 11.608 -11.142 1.00 79.56 105 ALA A O 1
ATOM 741 N N . GLU A 1 106 ? 14.110 12.223 -9.009 1.00 73.31 106 GLU A N 1
ATOM 742 C CA . GLU A 1 106 ? 12.995 13.151 -8.905 1.00 73.31 106 GLU A CA 1
ATOM 743 C C . GLU A 1 106 ? 13.112 14.100 -10.093 1.00 73.31 106 GLU A C 1
ATOM 745 O O . GLU A 1 106 ? 14.202 14.642 -10.340 1.00 73.31 106 GLU A O 1
ATOM 750 N N . PRO A 1 107 ? 12.064 14.191 -10.923 1.00 73.44 107 PRO A N 1
ATOM 751 C CA . PRO A 1 107 ? 12.137 15.041 -12.085 1.00 73.44 107 PRO A CA 1
ATOM 752 C C . PRO A 1 107 ? 12.448 16.445 -11.581 1.00 73.44 107 PRO A C 1
ATOM 754 O O . PRO A 1 107 ? 11.760 16.956 -10.701 1.00 73.44 107 PRO A O 1
ATOM 757 N N . ASP A 1 108 ? 13.530 17.038 -12.095 1.00 83.56 108 ASP A N 1
ATOM 758 C CA . ASP A 1 108 ? 13.889 18.406 -11.736 1.00 83.56 108 ASP A CA 1
ATOM 759 C C . ASP A 1 108 ? 12.646 19.272 -11.982 1.00 83.56 108 ASP A C 1
ATOM 761 O O . ASP A 1 108 ? 12.209 19.374 -13.136 1.00 83.56 108 ASP A O 1
ATOM 765 N N . PRO A 1 109 ? 12.051 19.872 -10.935 1.00 79.38 109 PRO A N 1
ATOM 766 C CA . PRO A 1 109 ? 10.782 20.570 -11.064 1.00 79.38 109 PRO A CA 1
ATOM 767 C C . PRO A 1 109 ? 10.891 21.727 -12.061 1.00 79.38 109 PRO A C 1
ATOM 769 O O . PRO A 1 109 ? 9.916 22.060 -12.734 1.00 79.38 109 PRO A O 1
ATOM 772 N N . VAL A 1 110 ? 12.087 22.304 -12.233 1.00 85.50 110 VAL A N 1
ATOM 773 C CA . VAL A 1 110 ? 12.351 23.333 -13.243 1.00 85.50 110 VAL A CA 1
ATOM 774 C C . VAL A 1 110 ? 12.366 22.727 -14.645 1.00 85.50 110 VAL A C 1
ATOM 776 O O . VAL A 1 110 ? 11.755 23.287 -15.558 1.00 85.50 110 VAL A O 1
ATOM 779 N N . ALA A 1 111 ? 13.015 21.577 -14.830 1.00 80.81 111 ALA A N 1
ATOM 780 C CA . ALA A 1 111 ? 13.014 20.859 -16.101 1.00 80.81 111 ALA A CA 1
ATOM 781 C C . ALA A 1 111 ? 11.617 20.339 -16.473 1.00 80.81 111 ALA A C 1
ATOM 783 O O . ALA A 1 111 ? 11.240 20.389 -17.643 1.00 80.81 111 ALA A O 1
ATOM 784 N N . GLU A 1 112 ? 10.828 19.871 -15.508 1.00 83.81 112 GLU A N 1
ATOM 785 C CA . GLU A 1 112 ? 9.459 19.412 -15.736 1.00 83.81 112 GLU A CA 1
ATOM 786 C C . GLU A 1 112 ? 8.526 20.574 -16.077 1.00 83.81 112 GLU A C 1
ATOM 788 O O . GLU A 1 112 ? 7.818 20.520 -17.086 1.00 83.81 112 GLU A O 1
ATOM 793 N N . LEU A 1 113 ? 8.610 21.685 -15.340 1.00 85.00 113 LEU A N 1
ATOM 794 C CA . LEU A 1 113 ? 7.892 22.910 -15.685 1.00 85.00 113 LEU A CA 1
ATOM 795 C C . LEU A 1 113 ? 8.293 23.417 -17.081 1.00 85.00 113 LEU A C 1
ATOM 797 O O . LEU A 1 113 ? 7.437 23.851 -17.854 1.00 85.00 113 LEU A O 1
ATOM 801 N N . ALA A 1 114 ? 9.580 23.337 -17.435 1.00 85.69 114 ALA A N 1
ATOM 802 C CA . ALA A 1 114 ? 10.066 23.694 -18.764 1.00 85.69 114 ALA A CA 1
ATOM 803 C C . ALA A 1 114 ? 9.489 22.773 -19.852 1.00 85.69 114 ALA A C 1
ATOM 805 O O . ALA A 1 114 ? 9.000 23.282 -20.862 1.00 85.69 114 ALA A O 1
ATOM 806 N N . ARG A 1 115 ? 9.459 21.448 -19.633 1.00 83.94 115 ARG A N 1
ATOM 807 C CA . ARG A 1 115 ? 8.831 20.478 -20.551 1.00 83.94 115 ARG A CA 1
ATOM 808 C C . ARG A 1 115 ? 7.340 20.752 -20.730 1.00 83.94 115 ARG A C 1
ATOM 810 O O . ARG A 1 115 ? 6.862 20.775 -21.863 1.00 83.94 115 ARG A O 1
ATOM 817 N N . LEU A 1 116 ? 6.608 21.005 -19.644 1.00 82.75 116 LEU A N 1
ATOM 818 C CA . LEU A 1 116 ? 5.179 21.330 -19.690 1.00 82.75 116 LEU A CA 1
ATOM 819 C C . LEU A 1 116 ? 4.928 22.647 -20.431 1.00 82.75 116 LEU A C 1
ATOM 821 O O . LEU A 1 116 ? 4.048 22.727 -21.290 1.00 82.75 116 LEU A O 1
ATOM 825 N N . ARG A 1 117 ? 5.738 23.675 -20.160 1.00 88.81 117 ARG A N 1
ATOM 826 C CA . ARG A 1 117 ? 5.660 24.969 -20.846 1.00 88.81 117 ARG A CA 1
ATOM 827 C C . ARG A 1 117 ? 5.968 24.841 -22.336 1.00 88.81 117 ARG A C 1
ATOM 829 O O . ARG A 1 117 ? 5.289 25.467 -23.150 1.00 88.81 117 ARG A O 1
ATOM 836 N N . GLU A 1 118 ? 6.958 24.035 -22.705 1.00 86.81 118 GLU A N 1
ATOM 837 C CA . GLU A 1 118 ? 7.277 23.736 -24.100 1.00 86.81 118 GLU A CA 1
ATOM 838 C C . GLU A 1 118 ? 6.133 22.967 -24.777 1.00 86.81 118 GLU A C 1
ATOM 840 O O . GLU A 1 118 ? 5.736 23.323 -25.888 1.00 86.81 118 GLU A O 1
ATOM 845 N N . GLY A 1 119 ? 5.547 21.977 -24.097 1.00 85.88 119 GLY A N 1
ATOM 846 C CA . GLY A 1 119 ? 4.367 21.245 -24.560 1.00 85.88 119 GLY A CA 1
ATOM 847 C C . GLY A 1 119 ? 3.181 22.171 -24.827 1.00 85.88 119 GLY A C 1
ATOM 848 O O . GLY A 1 119 ? 2.618 22.147 -25.920 1.00 85.88 119 GLY A O 1
ATOM 849 N N . LEU A 1 120 ? 2.872 23.073 -23.890 1.00 87.44 120 LEU A N 1
ATOM 850 C CA . LEU A 1 120 ? 1.836 24.097 -24.061 1.00 87.44 120 LEU A CA 1
ATOM 851 C C . LEU A 1 120 ? 2.156 25.060 -25.206 1.00 87.44 120 LEU A C 1
ATOM 853 O O . LEU A 1 120 ? 1.255 25.466 -25.939 1.00 87.44 120 LEU A O 1
ATOM 857 N N . HIS A 1 121 ? 3.424 25.425 -25.399 1.00 78.19 121 HIS A N 1
ATOM 858 C CA . HIS A 1 121 ? 3.819 26.301 -26.497 1.00 78.19 121 HIS A CA 1
ATOM 859 C C . HIS A 1 121 ? 3.675 25.616 -27.860 1.00 78.19 121 HIS A C 1
ATOM 861 O O . HIS A 1 121 ? 3.117 26.213 -28.781 1.00 78.19 121 HIS A O 1
ATOM 867 N N . LYS A 1 122 ? 4.112 24.356 -27.982 1.00 78.00 122 LYS A N 1
ATOM 868 C CA . LYS A 1 122 ? 3.929 23.526 -29.185 1.00 78.00 122 LYS A CA 1
ATOM 869 C C . LYS A 1 122 ? 2.452 23.301 -29.480 1.00 78.00 122 LYS A C 1
ATOM 871 O O . LYS A 1 122 ? 2.033 23.438 -30.625 1.00 78.00 122 LYS A O 1
ATOM 876 N N . PHE A 1 123 ? 1.658 23.035 -28.448 1.00 76.06 123 PHE A N 1
ATOM 877 C CA . PHE A 1 123 ? 0.213 22.886 -28.553 1.00 76.06 123 PHE A CA 1
ATOM 878 C C . PHE A 1 123 ? -0.453 24.182 -29.034 1.00 76.06 123 PHE A C 1
ATOM 880 O O . PHE A 1 123 ? -1.195 24.175 -30.014 1.00 76.06 123 PHE A O 1
ATOM 887 N N . ARG A 1 124 ? -0.108 25.325 -28.428 1.00 77.56 124 ARG A N 1
ATOM 888 C CA . ARG A 1 124 ? -0.585 26.647 -28.858 1.00 77.56 124 ARG A CA 1
ATOM 889 C C . ARG A 1 124 ? -0.175 26.969 -30.294 1.00 77.56 124 ARG A C 1
ATOM 891 O O . ARG A 1 124 ? -0.974 27.515 -31.047 1.00 77.56 124 ARG A O 1
ATOM 898 N N . TYR A 1 125 ? 1.055 26.642 -30.683 1.00 74.31 125 TYR A N 1
ATOM 899 C CA . TYR A 1 125 ? 1.519 26.822 -32.056 1.00 74.31 125 TYR A CA 1
ATOM 900 C C . TYR A 1 125 ? 0.708 25.953 -33.025 1.00 74.31 125 TYR A C 1
ATOM 902 O O . TYR A 1 125 ? 0.182 26.474 -34.002 1.00 74.31 125 TYR A O 1
ATOM 910 N N . ALA A 1 126 ? 0.508 24.670 -32.710 1.00 75.75 126 ALA A N 1
ATOM 911 C CA . ALA A 1 126 ? -0.306 23.761 -33.514 1.00 75.75 126 ALA A CA 1
ATOM 912 C C . ALA A 1 126 ? -1.756 24.254 -33.677 1.00 75.75 126 ALA A C 1
ATOM 914 O O . ALA A 1 126 ? -2.294 24.179 -34.782 1.00 75.75 126 ALA A O 1
ATOM 915 N N . LEU A 1 127 ? -2.355 24.815 -32.617 1.00 68.31 127 LEU A N 1
ATOM 916 C CA . LEU A 1 127 ? -3.672 25.460 -32.662 1.00 68.31 127 LEU A CA 1
ATOM 917 C C . LEU A 1 127 ? -3.711 26.622 -33.659 1.00 68.31 127 LEU A C 1
ATOM 919 O O . LEU A 1 127 ? -4.577 26.667 -34.529 1.00 68.31 127 LEU A O 1
ATOM 923 N N . VAL A 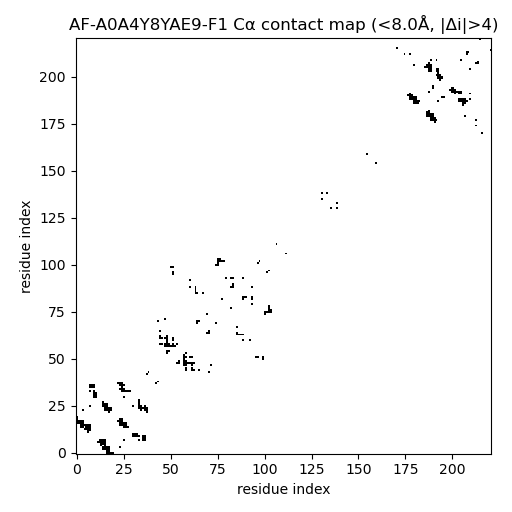1 128 ? -2.758 27.551 -33.562 1.00 70.75 128 VAL A N 1
ATOM 924 C CA . VAL A 1 128 ? -2.711 28.750 -34.414 1.00 70.75 128 VAL A CA 1
ATOM 925 C C . VAL A 1 128 ? -2.401 28.390 -35.870 1.00 70.75 128 VAL A C 1
ATOM 927 O O . VAL A 1 128 ? -3.026 28.924 -36.784 1.00 70.75 128 VAL A O 1
ATOM 930 N N . SER A 1 129 ? -1.485 27.448 -36.107 1.00 68.38 129 SER A N 1
ATOM 931 C CA . SER A 1 129 ? -1.128 26.989 -37.453 1.00 68.38 129 SER A CA 1
ATOM 932 C C . SER A 1 129 ? -2.269 26.243 -38.157 1.00 68.38 129 SER A C 1
ATOM 934 O O . SER A 1 129 ? -2.328 26.261 -39.387 1.00 68.38 129 SER A O 1
ATOM 936 N N . ARG A 1 130 ? -3.182 25.606 -37.407 1.00 60.41 130 ARG A N 1
ATOM 937 C CA . A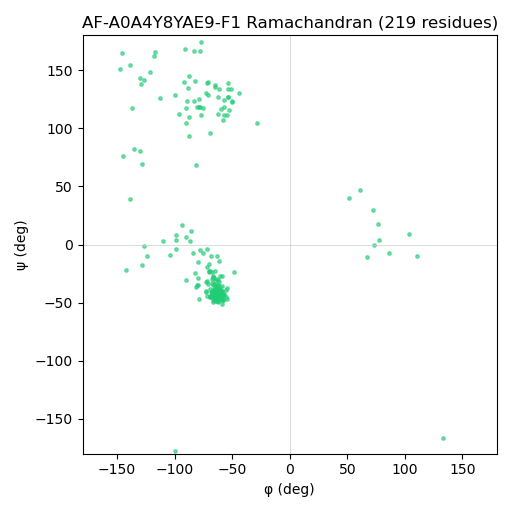RG A 1 130 ? -4.380 24.940 -37.953 1.00 60.41 130 ARG A CA 1
ATOM 938 C C . ARG A 1 130 ? -5.607 25.846 -38.058 1.00 60.41 130 ARG A C 1
ATOM 940 O O . ARG A 1 130 ? -6.364 25.683 -39.010 1.00 60.41 130 ARG A O 1
ATOM 947 N N . ALA A 1 131 ? -5.766 26.833 -37.176 1.00 55.34 131 ALA A N 1
ATOM 948 C CA . ALA A 1 131 ? -6.871 27.802 -37.219 1.00 55.34 131 ALA A CA 1
ATOM 949 C C . ALA A 1 131 ? -6.903 28.658 -38.505 1.00 55.34 131 ALA A C 1
ATOM 951 O O . ALA A 1 131 ? -7.912 29.286 -38.810 1.00 55.34 131 ALA A O 1
ATOM 952 N N . GLY A 1 132 ? -5.823 28.663 -39.295 1.00 57.97 132 GLY A N 1
ATOM 953 C CA . GLY A 1 132 ? -5.808 29.257 -40.635 1.00 57.97 132 GLY A CA 1
ATOM 954 C C . GLY A 1 132 ? -6.471 28.414 -41.736 1.00 57.97 132 GLY A C 1
ATOM 955 O O . GLY A 1 132 ? -6.522 28.880 -42.870 1.00 57.97 132 GLY A O 1
ATOM 956 N N . ARG A 1 133 ? -6.928 27.180 -41.459 1.00 58.75 133 ARG A N 1
ATOM 957 C CA . ARG A 1 133 ? -7.505 26.278 -42.482 1.00 58.75 133 ARG A CA 1
ATOM 958 C C . ARG A 1 133 ? -8.875 25.683 -42.138 1.00 58.75 133 ARG A C 1
ATOM 960 O O . ARG A 1 133 ? -9.565 25.276 -43.060 1.00 58.75 133 ARG A O 1
ATOM 967 N N . GLU A 1 134 ? -9.296 25.694 -40.877 1.00 57.75 134 GLU A N 1
ATOM 968 C CA . GLU A 1 134 ? -10.623 25.255 -40.417 1.00 57.75 134 GLU A CA 1
ATOM 969 C C . GLU A 1 134 ? -11.044 26.097 -39.209 1.00 57.75 134 GLU A C 1
ATOM 971 O O . GLU A 1 134 ? -10.189 26.600 -38.473 1.00 57.75 134 GLU A O 1
ATOM 976 N N . THR A 1 135 ? -12.353 26.292 -39.009 1.00 67.62 135 THR A N 1
ATOM 977 C CA . THR A 1 135 ? -12.837 27.146 -37.919 1.00 67.62 135 THR A CA 1
ATOM 978 C C . THR A 1 135 ? -12.390 26.579 -36.571 1.00 67.62 135 THR A C 1
ATOM 980 O O . THR A 1 135 ? -12.513 25.385 -36.308 1.00 67.62 135 THR A O 1
ATOM 983 N N . THR A 1 136 ? -11.870 27.438 -35.690 1.00 64.69 136 THR A N 1
ATOM 984 C CA . THR A 1 136 ? -11.369 27.089 -34.345 1.00 64.69 136 THR A CA 1
ATOM 985 C C . THR A 1 136 ? -12.348 26.224 -33.533 1.00 64.69 136 THR A C 1
ATOM 987 O O . THR A 1 136 ? -11.933 25.483 -32.646 1.00 64.69 136 THR A O 1
ATOM 990 N N . ILE A 1 137 ? -13.643 26.289 -33.851 1.00 67.38 137 ILE A N 1
ATOM 991 C CA . ILE A 1 137 ? -14.717 25.522 -33.218 1.00 67.38 137 ILE A CA 1
ATOM 992 C C . ILE A 1 137 ? -14.638 24.029 -33.566 1.00 67.38 137 ILE A C 1
ATOM 994 O O . IL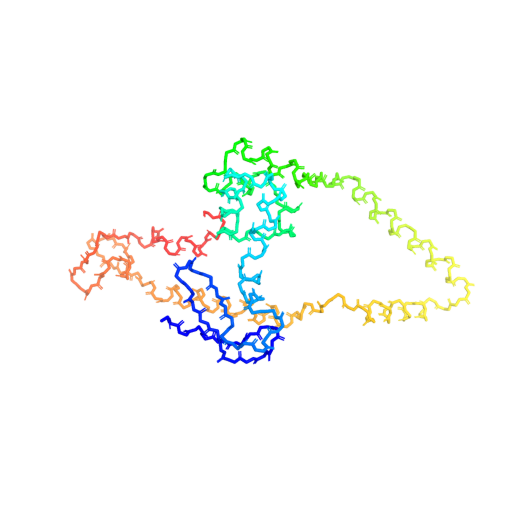E A 1 137 ? -14.743 23.206 -32.660 1.00 67.38 137 ILE A O 1
ATOM 998 N N . ASP A 1 138 ? -14.413 23.666 -34.829 1.00 69.25 138 ASP A N 1
ATOM 999 C CA . ASP A 1 138 ? -14.372 22.257 -35.250 1.00 69.25 138 ASP A CA 1
ATOM 1000 C C . ASP A 1 138 ? -13.111 21.556 -34.737 1.00 69.25 138 ASP A C 1
ATOM 1002 O O . ASP A 1 138 ? -13.164 20.400 -34.319 1.00 69.25 138 ASP A O 1
ATOM 1006 N N . PHE A 1 139 ? -11.998 22.292 -34.647 1.00 67.19 139 PHE A N 1
ATOM 1007 C CA . PHE A 1 139 ? -10.787 21.793 -34.001 1.00 67.19 139 PHE A CA 1
ATOM 1008 C C . PHE A 1 139 ? -10.988 21.584 -32.495 1.00 67.19 139 PHE A C 1
ATOM 1010 O O . PHE A 1 139 ? -10.625 20.532 -31.973 1.00 67.19 139 PHE A O 1
ATOM 1017 N N . MET A 1 140 ? -11.561 22.566 -31.784 1.00 71.81 140 MET A N 1
ATOM 1018 C CA . MET A 1 140 ? -11.838 22.407 -30.352 1.00 71.81 140 MET A CA 1
ATOM 1019 C C . MET A 1 140 ? -12.801 21.244 -30.097 1.00 71.81 140 MET A C 1
ATOM 1021 O O . MET A 1 140 ? -12.604 20.513 -29.131 1.00 71.81 140 MET A O 1
ATOM 1025 N N . ARG A 1 141 ? -13.782 21.027 -30.983 1.00 71.81 141 ARG A N 1
ATOM 1026 C CA . ARG A 1 141 ? -14.695 19.880 -30.923 1.00 71.81 141 ARG A CA 1
ATOM 1027 C C . ARG A 1 141 ? -13.954 18.555 -31.131 1.00 71.81 141 ARG A C 1
ATOM 1029 O O . ARG A 1 141 ? -14.084 17.682 -30.291 1.00 71.81 141 ARG A O 1
ATOM 1036 N N . ALA A 1 142 ? -13.103 18.437 -32.153 1.00 73.81 142 ALA A N 1
ATOM 1037 C CA . ALA A 1 142 ? -12.323 17.220 -32.401 1.00 73.81 142 ALA A CA 1
ATOM 1038 C C . ALA A 1 142 ? -11.301 16.912 -31.290 1.00 73.81 142 ALA A C 1
ATOM 1040 O O . ALA A 1 142 ? -11.075 15.751 -30.964 1.00 73.81 142 ALA A O 1
ATOM 1041 N N . LEU A 1 143 ? -10.687 17.940 -30.696 1.00 74.06 143 LEU A N 1
ATOM 1042 C CA . LEU A 1 143 ? -9.782 17.778 -29.558 1.00 74.06 143 LEU A CA 1
ATOM 1043 C C . LEU A 1 143 ? -10.538 17.329 -28.299 1.00 74.06 143 LEU A C 1
ATOM 1045 O O . LEU A 1 143 ? -10.069 16.439 -27.598 1.00 74.06 143 LEU A O 1
ATOM 1049 N N . LEU A 1 144 ? -11.697 17.935 -28.018 1.00 74.62 144 LEU A N 1
ATOM 1050 C CA . LEU A 1 144 ? -12.579 17.487 -26.940 1.00 74.62 144 LEU A CA 1
ATOM 1051 C C . LEU A 1 144 ? -13.019 16.042 -27.177 1.00 74.62 144 LEU A C 1
ATOM 1053 O O . LEU A 1 144 ? -12.925 15.241 -26.257 1.00 74.62 144 LEU A O 1
ATOM 1057 N N . ASP A 1 145 ? -13.405 15.690 -28.402 1.00 73.12 145 ASP A N 1
ATOM 1058 C CA . ASP A 1 145 ? -13.784 14.324 -28.760 1.00 73.12 145 ASP A CA 1
ATOM 1059 C C . ASP A 1 145 ? -12.624 13.336 -28.564 1.00 73.12 145 ASP A C 1
ATOM 1061 O O . ASP A 1 145 ? -12.858 12.236 -28.082 1.00 73.12 145 ASP A O 1
ATOM 1065 N N . ASP A 1 146 ? -11.375 13.702 -28.877 1.00 67.06 146 ASP A N 1
ATOM 1066 C CA . ASP A 1 146 ? -10.207 12.822 -28.705 1.00 67.06 146 ASP A CA 1
ATOM 1067 C C . ASP A 1 146 ? -9.809 12.646 -27.226 1.00 67.06 146 ASP A C 1
ATOM 1069 O O . ASP A 1 146 ? -9.545 11.529 -26.779 1.00 67.06 146 ASP A O 1
ATOM 1073 N N . VAL A 1 147 ? -9.866 13.723 -26.432 1.00 67.25 147 VAL A N 1
ATOM 1074 C CA . VAL A 1 147 ? -9.698 13.665 -24.965 1.00 67.25 147 VAL A CA 1
ATOM 1075 C C . VAL A 1 147 ? -10.813 12.834 -24.318 1.00 67.25 147 VAL A C 1
ATOM 1077 O O . VAL A 1 147 ? -10.560 12.086 -23.377 1.00 67.25 147 VAL A O 1
ATOM 1080 N N . LEU A 1 148 ? -12.037 12.915 -24.843 1.00 63.22 148 LEU A N 1
ATO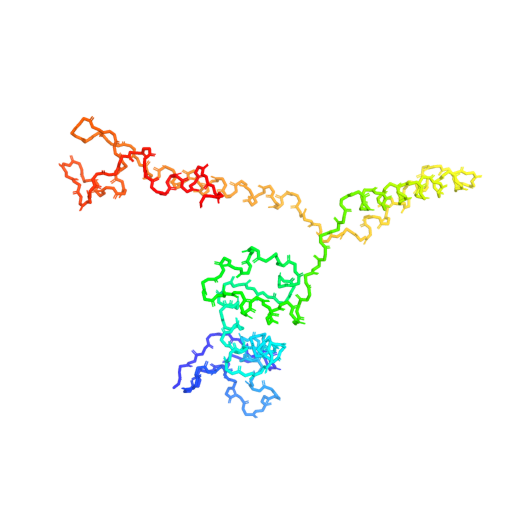M 1081 C CA . LEU A 1 148 ? -13.183 12.115 -24.400 1.00 63.22 148 LEU A CA 1
ATOM 1082 C C . LEU A 1 148 ? -13.189 10.685 -24.961 1.00 63.22 148 LEU A C 1
ATOM 1084 O O . LEU A 1 148 ? -13.935 9.849 -24.458 1.00 63.22 148 LEU A O 1
ATOM 1088 N N . LYS A 1 149 ? -12.389 10.384 -25.990 1.00 66.44 149 LYS A N 1
ATOM 1089 C CA . LYS A 1 149 ? -12.279 9.048 -26.600 1.00 66.44 149 LYS A CA 1
ATOM 1090 C C . LYS A 1 149 ? -11.379 8.117 -25.795 1.00 66.44 149 LYS A C 1
ATOM 1092 O O . LYS A 1 149 ? -11.602 6.909 -25.794 1.00 66.44 149 LYS A O 1
ATOM 1097 N N . TYR A 1 150 ? -10.403 8.687 -25.094 1.00 55.38 150 TYR A N 1
ATOM 1098 C CA . TYR A 1 150 ? -9.588 7.996 -24.102 1.00 55.38 150 TYR A CA 1
ATOM 1099 C C . TYR A 1 150 ? -9.607 8.793 -22.799 1.00 55.38 150 TYR A C 1
ATOM 1101 O O . TYR A 1 150 ? -8.579 9.364 -22.421 1.00 55.38 150 TYR A O 1
ATOM 1109 N N . PRO A 1 151 ? -10.752 8.851 -22.093 1.00 49.66 151 PRO A N 1
ATOM 1110 C CA . PRO A 1 151 ? -10.697 9.295 -20.720 1.00 49.66 151 PRO A CA 1
ATOM 1111 C C . PRO A 1 151 ? -9.774 8.279 -20.047 1.00 49.66 151 PRO A C 1
ATOM 1113 O O . PRO A 1 151 ? -10.066 7.080 -20.056 1.00 49.66 151 PRO A O 1
ATOM 1116 N N . GLY A 1 152 ? -8.616 8.720 -19.538 1.00 52.78 152 GLY A N 1
ATOM 1117 C CA . GLY A 1 152 ? -7.923 7.919 -18.531 1.00 52.78 152 GLY A CA 1
ATOM 1118 C C . GLY A 1 152 ? -8.995 7.460 -17.555 1.00 52.78 152 GLY A C 1
ATOM 1119 O O . GLY A 1 152 ? -9.847 8.292 -17.238 1.00 52.78 152 GLY A O 1
ATOM 1120 N N . GLU A 1 153 ? -9.021 6.152 -17.260 1.00 50.91 153 GLU A N 1
ATOM 1121 C CA . GLU A 1 153 ? -10.117 5.445 -16.583 1.00 50.91 153 GLU A CA 1
ATOM 1122 C C . GLU A 1 153 ? -10.848 6.431 -15.673 1.00 50.91 153 GLU A C 1
ATOM 1124 O O . GLU A 1 153 ? -10.204 6.920 -14.738 1.00 50.91 153 GLU A O 1
ATOM 1129 N N . PRO A 1 154 ? -12.055 6.903 -16.064 1.00 51.62 154 PRO A N 1
ATOM 1130 C CA . PRO A 1 154 ? -12.645 8.085 -15.465 1.00 51.62 154 PRO A CA 1
ATOM 1131 C C . PRO A 1 154 ? -12.652 7.815 -13.979 1.00 51.62 154 PRO A C 1
ATOM 1133 O O . PRO A 1 154 ? -13.318 6.883 -13.531 1.00 51.62 154 PRO A O 1
ATOM 1136 N N . CYS A 1 155 ? -11.839 8.559 -13.226 1.00 53.22 155 CYS A N 1
ATOM 1137 C CA . CYS A 1 155 ? -11.962 8.498 -11.794 1.00 53.22 155 CYS A CA 1
ATOM 1138 C C . CYS A 1 155 ? -13.305 9.172 -11.567 1.00 53.22 155 CYS A C 1
ATOM 1140 O O . CYS A 1 155 ? -13.432 10.390 -11.716 1.00 53.22 155 CYS A O 1
ATOM 1142 N N . ASP A 1 156 ? -14.336 8.336 -11.458 1.00 75.25 156 ASP A N 1
ATOM 1143 C CA . ASP A 1 156 ? -15.712 8.770 -11.439 1.00 75.25 156 ASP A CA 1
ATOM 1144 C C . ASP A 1 156 ? -15.789 9.730 -10.268 1.00 75.25 156 ASP A C 1
ATOM 1146 O O . ASP A 1 156 ? -15.587 9.367 -9.110 1.00 75.25 156 ASP A O 1
ATOM 1150 N N . ARG A 1 157 ? -15.894 11.012 -10.607 1.00 69.38 157 ARG A N 1
ATOM 1151 C CA . ARG A 1 157 ? -15.763 12.081 -9.632 1.00 69.38 157 ARG A CA 1
ATOM 1152 C C . ARG A 1 157 ? -16.869 11.920 -8.599 1.00 69.38 157 ARG A C 1
ATOM 1154 O O . ARG A 1 157 ? -16.631 12.179 -7.426 1.00 69.38 157 ARG A O 1
ATOM 1161 N N . ASP A 1 158 ? -18.023 11.416 -9.032 1.00 72.25 158 ASP A N 1
ATOM 1162 C CA . ASP A 1 158 ? -19.157 11.104 -8.178 1.00 72.25 158 ASP A CA 1
ATOM 1163 C C . ASP A 1 158 ? -18.845 9.896 -7.283 1.00 72.25 158 ASP A C 1
ATOM 1165 O O . ASP A 1 158 ? -19.149 9.934 -6.094 1.00 72.25 158 ASP A O 1
ATOM 1169 N N . GLU A 1 159 ? -18.137 8.878 -7.783 1.00 77.62 159 GLU A N 1
ATOM 1170 C CA . GLU A 1 159 ? -17.643 7.766 -6.958 1.00 77.62 159 GLU A CA 1
ATOM 1171 C C . GLU A 1 159 ? -16.583 8.218 -5.940 1.00 77.62 159 GLU A C 1
ATOM 1173 O O . GLU A 1 159 ? -16.589 7.773 -4.793 1.00 77.62 159 GLU A O 1
ATOM 1178 N N . GLN A 1 160 ? -15.683 9.132 -6.309 1.00 75.56 160 GLN A N 1
ATOM 1179 C CA . GLN A 1 160 ? -14.704 9.697 -5.377 1.00 75.56 160 GLN A CA 1
ATOM 1180 C C . GLN A 1 160 ? -15.368 10.540 -4.293 1.00 75.56 160 GLN A C 1
ATOM 1182 O O . GLN A 1 160 ? -15.004 10.411 -3.125 1.00 75.56 160 GLN A O 1
ATOM 1187 N N . TYR A 1 161 ? -16.353 11.365 -4.658 1.00 82.62 161 TYR A N 1
ATOM 1188 C CA . TYR A 1 161 ? -17.143 12.109 -3.683 1.00 82.62 161 TYR A CA 1
ATOM 1189 C C . TYR A 1 161 ? -17.945 11.170 -2.782 1.00 82.62 161 TYR A C 1
ATOM 1191 O O . TYR A 1 161 ? -17.931 11.365 -1.572 1.00 82.62 161 TYR A O 1
ATOM 1199 N N . ALA A 1 162 ? -18.549 10.113 -3.330 1.00 82.62 162 ALA A N 1
ATOM 1200 C CA . ALA A 1 162 ? -19.264 9.112 -2.543 1.00 82.62 162 ALA A CA 1
ATOM 1201 C C . ALA A 1 162 ? -18.334 8.382 -1.558 1.00 82.62 162 ALA A C 1
ATOM 1203 O O . ALA A 1 162 ? -18.680 8.219 -0.390 1.00 82.62 162 ALA A O 1
ATOM 1204 N N . ARG A 1 163 ? -17.123 7.998 -1.988 1.00 81.94 163 ARG A N 1
ATOM 1205 C CA . ARG A 1 163 ? -16.111 7.391 -1.105 1.00 81.94 163 ARG A CA 1
ATOM 1206 C C . ARG A 1 163 ? -15.633 8.362 -0.025 1.00 81.94 163 ARG A C 1
ATOM 1208 O O . ARG A 1 163 ? -15.426 7.942 1.110 1.00 81.94 163 ARG A O 1
ATOM 1215 N N . ALA A 1 164 ? -15.453 9.640 -0.358 1.00 84.44 164 ALA A N 1
ATOM 1216 C CA . ALA A 1 164 ? -15.076 10.666 0.611 1.00 84.44 164 ALA A CA 1
ATOM 1217 C C . ALA A 1 164 ? -16.191 10.902 1.645 1.00 84.44 164 ALA A C 1
ATOM 1219 O O . ALA A 1 164 ? -15.915 10.925 2.842 1.00 84.44 164 ALA A O 1
ATOM 1220 N N . GLU A 1 165 ? -17.448 10.985 1.203 1.00 91.62 165 GLU A N 1
ATOM 1221 C CA . GLU A 1 165 ? -18.619 11.119 2.075 1.00 91.62 165 GLU A CA 1
ATOM 1222 C C . GLU A 1 165 ? -18.776 9.900 2.996 1.00 91.62 165 GLU A C 1
ATOM 1224 O O . GLU A 1 165 ? -18.994 10.042 4.202 1.00 91.62 165 GLU A O 1
ATOM 1229 N N . GLU A 1 166 ? -18.596 8.688 2.464 1.00 92.81 166 GLU A N 1
ATOM 1230 C CA . GLU A 1 166 ? -18.618 7.464 3.264 1.00 92.81 166 GLU A CA 1
ATOM 1231 C C . GLU A 1 166 ? -17.490 7.448 4.306 1.00 92.81 166 GLU A C 1
ATOM 1233 O O . GLU A 1 166 ? -17.733 7.121 5.474 1.00 92.81 166 GLU A O 1
ATOM 1238 N N . ALA A 1 167 ? -16.274 7.843 3.919 1.00 88.31 167 ALA A N 1
ATOM 1239 C CA . ALA A 1 167 ? -15.132 7.931 4.824 1.00 88.31 167 ALA A CA 1
ATOM 1240 C C . ALA A 1 167 ? -15.374 8.951 5.948 1.00 88.31 167 ALA A C 1
ATOM 1242 O O . ALA A 1 167 ? -15.161 8.637 7.121 1.00 88.31 167 ALA A O 1
ATOM 1243 N N . GLU A 1 168 ? -15.893 10.137 5.629 1.00 93.56 168 GLU A N 1
ATOM 1244 C CA . GLU A 1 168 ? -16.279 11.133 6.632 1.00 93.56 168 GLU A CA 1
ATOM 1245 C C . GLU A 1 168 ? -17.359 10.591 7.576 1.00 93.56 168 GLU A C 1
ATOM 1247 O O . GLU A 1 168 ? -17.249 10.735 8.797 1.00 93.56 168 GLU A O 1
ATOM 1252 N N . ALA A 1 169 ? -18.364 9.886 7.050 1.00 94.38 169 ALA A N 1
ATOM 1253 C CA . ALA A 1 169 ? -19.402 9.265 7.864 1.00 94.38 169 ALA A CA 1
ATOM 1254 C C . ALA A 1 169 ? -18.838 8.188 8.811 1.00 94.38 169 ALA A C 1
ATOM 1256 O O . ALA A 1 169 ? -19.297 8.068 9.952 1.00 94.38 169 ALA A O 1
ATOM 1257 N N . VAL A 1 170 ? -17.837 7.411 8.379 1.00 94.75 170 VAL A N 1
ATOM 1258 C CA . VAL A 1 170 ? -17.108 6.463 9.243 1.00 94.75 170 VAL A CA 1
ATOM 1259 C C . VAL A 1 170 ? -16.383 7.207 10.363 1.00 94.75 170 VAL A C 1
ATOM 1261 O O . VAL A 1 170 ? -16.551 6.852 11.532 1.00 94.75 170 VAL A O 1
ATOM 1264 N N . VAL A 1 171 ? -15.628 8.259 10.035 1.00 93.38 171 VAL A N 1
ATOM 1265 C CA . VAL A 1 171 ? -14.896 9.073 11.019 1.00 93.38 171 VAL A CA 1
ATOM 1266 C C . VAL A 1 171 ? -15.853 9.662 12.056 1.00 93.38 171 VAL A C 1
ATOM 1268 O O . VAL A 1 171 ? -15.577 9.594 13.255 1.00 93.38 171 VAL A O 1
ATOM 1271 N N . GLN A 1 172 ? -17.009 10.173 11.628 1.00 94.56 172 GLN A N 1
ATOM 1272 C CA . GLN A 1 172 ? -18.022 10.707 12.541 1.00 94.56 172 GLN A CA 1
ATOM 1273 C C . GLN A 1 172 ? -18.613 9.634 13.459 1.00 94.56 172 GLN A C 1
ATOM 1275 O O . GLN A 1 172 ? -18.791 9.886 14.651 1.00 94.56 172 GLN A O 1
ATOM 1280 N N . ARG A 1 173 ? -18.864 8.417 12.956 1.00 96.19 173 ARG A N 1
ATOM 1281 C CA . ARG A 1 173 ? -19.312 7.300 13.805 1.00 96.19 173 ARG A CA 1
ATOM 1282 C C . ARG A 1 173 ? -18.274 6.939 14.862 1.00 96.19 173 ARG A C 1
ATOM 1284 O O . ARG A 1 173 ? -18.648 6.725 16.010 1.00 96.19 173 ARG A O 1
ATOM 1291 N N . ILE A 1 174 ? -16.989 6.914 14.505 1.00 94.88 174 ILE A N 1
ATOM 1292 C CA . ILE A 1 174 ? -15.917 6.650 15.475 1.00 94.88 174 ILE A CA 1
ATOM 1293 C C . ILE A 1 174 ? -15.869 7.771 16.518 1.00 94.88 174 ILE A C 1
ATOM 1295 O O . ILE A 1 174 ? -15.864 7.482 17.708 1.00 94.88 174 ILE A O 1
ATOM 1299 N N . ARG A 1 175 ? -15.929 9.047 16.115 1.00 95.12 175 ARG A N 1
ATOM 1300 C CA . ARG A 1 175 ? -15.988 10.169 17.071 1.00 95.12 175 ARG A CA 1
ATOM 1301 C C . ARG A 1 175 ? -17.183 10.056 18.019 1.00 95.12 175 ARG A C 1
ATOM 1303 O O . ARG A 1 175 ? -17.020 10.267 19.212 1.00 95.12 175 ARG A O 1
ATOM 1310 N N . ALA A 1 176 ? -18.356 9.682 17.510 1.00 93.88 176 ALA A N 1
ATOM 1311 C CA . ALA A 1 176 ? -19.567 9.521 18.313 1.00 93.88 176 ALA A CA 1
ATOM 1312 C C . ALA A 1 176 ? -19.486 8.361 19.318 1.00 93.88 176 ALA A C 1
ATOM 1314 O O . ALA A 1 176 ? -20.132 8.421 20.363 1.00 93.88 176 ALA A O 1
ATOM 1315 N N . LEU A 1 177 ? -18.698 7.321 19.020 1.00 95.62 177 LEU A N 1
ATOM 1316 C CA . LEU A 1 177 ? -18.430 6.252 19.979 1.00 95.62 177 LEU A CA 1
ATOM 1317 C C . LEU A 1 177 ? -17.592 6.750 21.151 1.00 95.62 177 LEU A C 1
ATOM 1319 O O . LEU A 1 177 ? -17.802 6.273 22.251 1.00 95.62 177 LEU A O 1
ATOM 1323 N N . HIS A 1 178 ? -16.682 7.701 20.944 1.00 96.00 178 HIS A N 1
ATOM 1324 C CA . HIS A 1 178 ? -15.806 8.216 21.991 1.00 96.00 178 HIS A CA 1
ATOM 1325 C C . HIS A 1 178 ? -16.485 9.368 22.736 1.00 96.00 178 HIS A C 1
ATOM 1327 O O . HIS A 1 178 ? -16.384 10.529 22.344 1.00 96.00 178 HIS A O 1
ATOM 1333 N N . ARG A 1 179 ? -17.169 9.062 23.839 1.00 94.94 179 ARG A N 1
ATOM 1334 C CA . ARG A 1 179 ? -17.897 10.048 24.637 1.00 94.94 179 ARG A CA 1
ATOM 1335 C C . ARG A 1 179 ? -16.998 10.676 25.713 1.00 94.94 179 ARG A C 1
ATOM 1337 O O . ARG A 1 179 ? -16.277 9.961 26.422 1.00 94.94 179 ARG A O 1
ATOM 1344 N N . PRO A 1 180 ? -17.040 12.007 25.884 1.00 97.06 180 PRO A N 1
ATOM 1345 C CA . PRO A 1 180 ? -16.401 12.659 27.017 1.00 97.06 180 PRO A CA 1
ATOM 1346 C C . PRO A 1 180 ? -17.202 12.370 28.292 1.00 97.06 180 PRO A C 1
ATOM 1348 O O . PRO A 1 180 ? -18.420 12.550 28.320 1.00 97.06 180 PRO A O 1
ATOM 1351 N N . VAL A 1 181 ? -16.527 11.935 29.356 1.00 96.75 181 VAL A N 1
ATOM 1352 C CA . VAL A 1 181 ? -17.129 11.749 30.686 1.00 96.75 181 VAL A CA 1
ATOM 1353 C C . VAL A 1 181 ? -16.280 12.431 31.752 1.00 96.75 181 VAL A C 1
ATOM 1355 O O . VAL A 1 181 ? -15.053 12.435 31.672 1.00 96.75 181 VAL A O 1
ATOM 1358 N N . GLU A 1 182 ? -16.930 13.015 32.755 1.00 97.19 182 GLU A N 1
ATOM 1359 C CA . GLU A 1 182 ? -16.246 13.613 33.902 1.00 97.19 182 GLU A CA 1
ATOM 1360 C C . GLU A 1 182 ? -15.915 12.540 34.942 1.00 97.19 182 GLU A C 1
ATOM 1362 O O . GLU A 1 182 ? -16.803 11.850 35.442 1.00 97.19 182 GLU A O 1
ATOM 1367 N N . HIS A 1 183 ? -14.637 12.422 35.298 1.00 95.12 183 HIS A N 1
ATOM 1368 C CA . HIS A 1 183 ? -14.156 11.492 36.312 1.00 95.12 183 HIS A CA 1
ATOM 1369 C C . HIS A 1 183 ? -13.128 12.183 37.210 1.00 95.12 183 HIS A C 1
ATOM 1371 O O . HIS A 1 183 ? -12.067 12.604 36.749 1.00 95.12 183 HIS A O 1
ATOM 1377 N N . ASN A 1 184 ? -13.437 12.311 38.506 1.00 94.25 184 ASN A N 1
ATOM 1378 C CA . ASN A 1 184 ? -12.547 12.925 39.502 1.00 94.25 184 ASN A CA 1
ATOM 1379 C C . ASN A 1 184 ? -12.026 14.325 39.098 1.00 94.25 184 ASN A C 1
ATOM 1381 O O . ASN A 1 184 ? -10.861 14.658 39.315 1.00 94.25 184 ASN A O 1
ATOM 1385 N N . GLY A 1 185 ? -12.894 15.148 38.493 1.00 95.44 185 GLY A N 1
ATOM 1386 C CA . GLY A 1 185 ? -12.567 16.512 38.058 1.00 95.44 185 GLY A CA 1
ATOM 1387 C C . GLY A 1 185 ? -11.733 16.599 36.776 1.00 95.44 185 GLY A C 1
ATOM 1388 O O . GLY A 1 185 ? -11.098 17.626 36.535 1.00 95.44 185 GLY A O 1
ATOM 1389 N N . ARG A 1 186 ? -11.681 15.527 35.977 1.00 96.56 186 ARG A N 1
ATOM 1390 C CA . ARG A 1 186 ? -11.034 15.498 34.661 1.00 96.56 186 ARG A CA 1
ATOM 1391 C C . ARG A 1 186 ? -11.986 14.916 33.617 1.00 96.56 186 ARG A C 1
ATOM 1393 O O . ARG A 1 186 ? -12.590 13.871 33.855 1.00 96.56 186 ARG A O 1
ATOM 1400 N N . THR A 1 187 ? -12.020 15.522 32.431 1.00 97.25 187 THR A N 1
ATOM 1401 C CA . THR A 1 187 ? -12.712 14.961 31.264 1.00 97.25 187 THR A CA 1
ATOM 1402 C C . THR A 1 187 ? -11.875 13.849 30.634 1.00 97.25 187 THR A C 1
ATOM 1404 O O . THR A 1 187 ? -10.761 14.081 30.148 1.00 97.25 187 THR A O 1
ATOM 1407 N N . ILE A 1 188 ? -12.411 12.635 30.614 1.00 96.88 188 ILE A N 1
ATOM 1408 C CA . ILE A 1 188 ? -11.767 11.439 30.062 1.00 96.88 188 ILE A CA 1
ATOM 1409 C C . ILE A 1 188 ? -12.594 10.881 28.899 1.00 96.88 188 ILE A C 1
ATOM 1411 O O . ILE A 1 188 ? -13.769 11.210 28.751 1.00 96.88 188 ILE A O 1
ATOM 1415 N N . CYS A 1 189 ? -11.994 10.039 28.058 1.00 97.50 189 CYS A N 1
ATOM 1416 C CA . CYS A 1 189 ? -12.753 9.245 27.088 1.00 97.50 189 CYS A CA 1
ATOM 1417 C C . CYS A 1 189 ? -13.343 8.021 27.790 1.00 97.50 189 CYS A C 1
ATOM 1419 O O . CYS A 1 189 ? -12.587 7.193 28.308 1.00 97.50 189 CYS A O 1
ATOM 1421 N N . GLY A 1 190 ? -14.673 7.917 27.812 1.00 96.12 190 GLY A N 1
ATOM 1422 C CA . GLY A 1 190 ? -15.374 6.839 28.506 1.00 96.12 190 GLY A CA 1
ATOM 1423 C C . GLY A 1 190 ? -15.008 5.457 27.966 1.00 96.12 190 GLY A C 1
ATOM 1424 O O . GLY A 1 190 ? -14.803 4.528 28.733 1.00 96.12 190 GLY A O 1
ATOM 1425 N N . GLU A 1 191 ? -14.845 5.331 26.658 1.00 96.25 191 GLU A N 1
ATOM 1426 C CA . GLU A 1 191 ? -14.650 4.057 25.970 1.00 96.25 191 GLU A CA 1
ATOM 1427 C C . GLU A 1 191 ? -13.215 3.574 26.118 1.00 96.25 191 GLU A C 1
ATOM 1429 O O . GLU A 1 191 ? -12.985 2.436 26.514 1.00 96.25 191 GLU A O 1
ATOM 1434 N N . CYS A 1 192 ? -12.233 4.452 25.892 1.00 95.06 192 CYS A N 1
A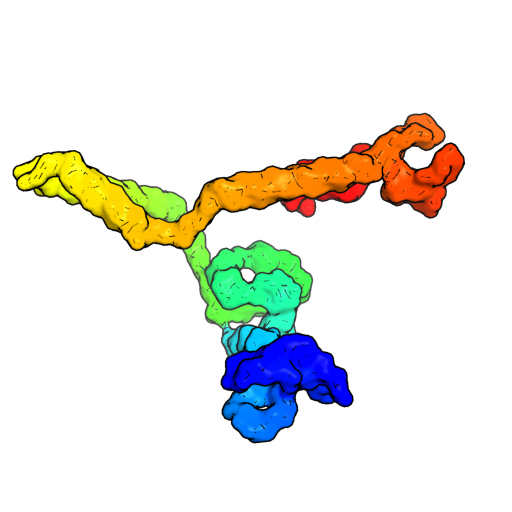TOM 1435 C CA . CYS A 1 192 ? -10.828 4.097 26.094 1.00 95.06 192 CYS A CA 1
ATOM 1436 C C . CYS A 1 192 ? -10.509 3.824 27.567 1.00 95.06 192 CYS A C 1
ATOM 1438 O O . CYS A 1 192 ? -9.676 2.970 27.871 1.00 95.06 192 CYS A O 1
ATOM 1440 N N . SER A 1 193 ? -11.167 4.537 28.484 1.00 93.81 193 SER A N 1
ATOM 1441 C CA . SER A 1 193 ? -10.939 4.356 29.920 1.00 93.81 193 SER A CA 1
ATOM 1442 C C . SER A 1 193 ? -11.752 3.199 30.514 1.00 93.81 193 SER A C 1
ATOM 1444 O O . SER A 1 193 ? -11.542 2.869 31.676 1.00 93.81 193 SER A O 1
ATOM 1446 N N . GLY A 1 194 ? -12.671 2.584 29.757 1.00 94.06 194 GLY A N 1
ATOM 1447 C CA . GLY A 1 194 ? -13.571 1.551 30.279 1.00 94.06 194 GLY A CA 1
ATOM 1448 C C . GLY A 1 194 ? -14.475 2.076 31.399 1.00 94.06 194 GLY A C 1
ATOM 1449 O O . GLY A 1 194 ? -14.544 1.480 32.465 1.00 94.06 194 GLY A O 1
ATOM 1450 N N . TRP A 1 195 ? -15.089 3.245 31.203 1.00 93.56 195 TRP A N 1
ATOM 1451 C CA . TRP A 1 195 ? -15.965 3.884 32.186 1.00 93.56 195 TRP A CA 1
ATOM 1452 C C . TRP A 1 195 ? -17.358 3.250 32.204 1.00 93.56 195 TRP A C 1
ATOM 1454 O O . TRP A 1 195 ? -18.108 3.348 31.224 1.00 93.56 195 TRP A O 1
ATOM 1464 N N . ASP A 1 196 ? -17.734 2.683 33.350 1.00 92.75 196 ASP A N 1
ATOM 1465 C CA . ASP A 1 196 ? -19.025 2.018 33.577 1.00 92.75 196 ASP A CA 1
ATOM 1466 C C . ASP A 1 196 ? -20.071 2.895 34.295 1.00 92.75 196 ASP A C 1
ATOM 1468 O O . ASP A 1 196 ? -21.224 2.493 34.449 1.00 92.75 196 ASP A O 1
ATOM 1472 N N . GLY A 1 197 ? -19.696 4.113 34.702 1.00 90.94 197 GLY A N 1
ATOM 1473 C CA . GLY A 1 197 ? -20.545 5.024 35.479 1.00 90.94 197 GLY A CA 1
ATOM 1474 C C . GLY A 1 197 ? -20.097 5.239 36.925 1.00 90.94 197 GLY A C 1
ATOM 1475 O O . GLY A 1 197 ? -20.608 6.154 37.572 1.00 90.94 197 GLY A O 1
ATOM 1476 N N . GLY A 1 198 ? -19.136 4.458 37.426 1.00 89.88 198 GLY A N 1
ATOM 1477 C CA . GLY A 1 198 ? -18.567 4.635 38.767 1.00 89.88 198 GLY A CA 1
ATOM 1478 C C . GLY A 1 198 ? -17.066 4.366 38.858 1.00 89.88 198 GLY A C 1
ATOM 1479 O O . GLY A 1 198 ? -16.409 4.885 39.763 1.00 89.88 198 GLY A O 1
ATOM 1480 N N . SER A 1 199 ? -16.506 3.610 37.917 1.00 93.62 199 SER A N 1
ATOM 1481 C CA . SER A 1 199 ? -15.090 3.265 37.869 1.00 93.62 199 SER A CA 1
ATOM 1482 C C . SER A 1 199 ? -14.573 3.164 36.433 1.00 93.62 199 SER A C 1
ATOM 1484 O O . SER A 1 199 ? -15.344 3.158 35.474 1.00 93.62 199 SER A O 1
ATOM 1486 N N . THR A 1 200 ? -13.250 3.162 36.287 1.00 92.31 200 THR A N 1
ATOM 1487 C CA . THR A 1 200 ? -12.560 2.942 35.014 1.00 92.31 200 THR A CA 1
ATOM 1488 C C . THR A 1 200 ? -11.814 1.616 35.081 1.00 92.31 200 THR A C 1
ATOM 1490 O O . THR A 1 200 ? -10.982 1.440 35.973 1.00 92.31 200 THR A O 1
ATOM 1493 N N . ASP A 1 201 ? -12.052 0.726 34.122 1.00 91.56 201 ASP A N 1
ATOM 1494 C CA . ASP A 1 201 ? -11.292 -0.527 34.005 1.00 91.56 201 ASP A CA 1
ATOM 1495 C C . ASP A 1 201 ? -9.835 -0.290 33.563 1.00 91.56 201 ASP A C 1
ATOM 1497 O O . ASP A 1 201 ? -8.951 -1.099 33.843 1.00 91.56 201 ASP A O 1
ATOM 1501 N N . ASN A 1 202 ? -9.568 0.847 32.907 1.00 90.38 202 ASN A N 1
ATOM 1502 C CA . ASN A 1 202 ? -8.240 1.269 32.465 1.00 90.38 202 ASN A CA 1
ATOM 1503 C C . ASN A 1 202 ? -7.795 2.565 33.153 1.00 90.38 202 ASN A C 1
ATOM 1505 O O . ASN A 1 202 ? -8.598 3.314 33.708 1.00 90.38 202 ASN A O 1
ATOM 1509 N N . SER A 1 203 ? -6.500 2.881 33.056 1.00 91.69 203 SER A N 1
ATOM 1510 C CA . SER A 1 203 ? -5.987 4.196 33.453 1.00 91.69 203 SER A CA 1
ATOM 1511 C C . SER A 1 203 ? -6.772 5.311 32.742 1.00 91.69 203 SER A C 1
ATOM 1513 O O . SER A 1 203 ? -6.844 5.286 31.509 1.00 91.69 203 SER A O 1
ATOM 1515 N N . PRO A 1 204 ? -7.324 6.300 33.473 1.00 89.94 204 PRO A N 1
ATOM 1516 C CA . PRO A 1 204 ? -8.140 7.354 32.884 1.00 89.94 204 PRO A CA 1
ATOM 1517 C C . PRO A 1 204 ? -7.378 8.114 31.792 1.00 89.94 204 PRO A C 1
ATOM 1519 O O . PRO A 1 204 ? -6.415 8.835 32.068 1.00 89.94 204 PRO A O 1
ATOM 1522 N N . CYS A 1 205 ? -7.810 7.952 30.543 1.00 92.06 205 CYS A N 1
ATOM 1523 C CA . CYS A 1 205 ? -7.232 8.638 29.398 1.00 92.06 205 CYS A CA 1
ATOM 1524 C C . CYS A 1 205 ? -7.970 9.961 29.202 1.00 92.06 205 CYS A C 1
ATOM 1526 O O . CYS A 1 205 ? -9.176 9.966 28.940 1.00 92.06 205 CYS A O 1
ATOM 1528 N N . GLY A 1 206 ? -7.261 11.086 29.335 1.00 93.12 206 GLY A N 1
ATOM 1529 C CA . GLY A 1 206 ? -7.846 12.404 29.095 1.00 93.12 206 GLY A CA 1
ATOM 1530 C C . GLY A 1 206 ? -8.487 12.465 27.709 1.00 93.12 206 GLY A C 1
ATOM 1531 O O . GLY A 1 206 ? -7.922 11.950 26.748 1.00 93.12 206 GLY A O 1
ATOM 1532 N N . TYR A 1 207 ? -9.657 13.092 27.588 1.00 94.44 207 TYR A N 1
ATOM 1533 C CA . TYR A 1 207 ? -10.423 13.072 26.337 1.00 94.44 207 TYR A CA 1
ATOM 1534 C C . TYR A 1 207 ? -9.612 13.623 25.147 1.00 94.44 207 TYR A C 1
ATOM 1536 O O . TYR A 1 207 ? -9.524 12.980 24.104 1.00 94.44 207 TYR A O 1
ATOM 1544 N N . GLY A 1 208 ? -8.897 14.738 25.346 1.00 91.06 208 GLY A N 1
ATOM 1545 C CA . GLY A 1 208 ? -7.976 15.307 24.347 1.00 91.06 208 GLY A CA 1
ATOM 1546 C C . GLY A 1 208 ? -6.673 14.518 24.128 1.00 91.06 208 GLY A C 1
ATOM 1547 O O . GLY A 1 208 ? -5.865 14.887 23.282 1.00 91.06 208 GLY A O 1
ATOM 1548 N N . GLN A 1 209 ? -6.440 13.449 24.892 1.00 93.81 209 GLN A N 1
ATOM 1549 C CA . GLN A 1 209 ? -5.290 12.546 24.768 1.00 93.81 209 GLN A CA 1
ATOM 1550 C C . GLN A 1 209 ? -5.685 11.158 24.244 1.00 93.81 209 GLN A C 1
ATOM 1552 O O . GLN A 1 209 ? -4.818 10.293 24.127 1.00 93.81 209 GLN A O 1
ATOM 1557 N N . CYS A 1 210 ? -6.961 10.942 23.909 1.00 95.62 210 CYS A N 1
ATOM 1558 C CA . CYS A 1 210 ? -7.430 9.702 23.309 1.00 95.62 210 CYS A CA 1
ATOM 1559 C C . CYS A 1 210 ? -6.650 9.417 22.016 1.00 95.62 210 CYS A C 1
ATOM 1561 O O . CYS A 1 210 ? -6.700 10.204 21.070 1.00 95.62 210 CYS A O 1
ATOM 1563 N N . SER A 1 211 ? -5.925 8.295 21.973 1.00 92.81 211 SER A N 1
ATOM 1564 C CA . SER A 1 211 ? -5.083 7.915 20.831 1.00 92.81 211 SER A CA 1
ATOM 1565 C C . SER A 1 211 ? -5.890 7.774 19.542 1.00 92.81 211 SER A C 1
ATOM 1567 O O . SER A 1 211 ? -5.453 8.253 18.501 1.00 92.81 211 SER A O 1
ATOM 1569 N N . THR A 1 212 ? -7.092 7.198 19.622 1.00 92.62 212 THR A N 1
ATOM 1570 C CA . THR A 1 212 ? -8.002 7.060 18.479 1.00 92.62 212 THR A CA 1
ATOM 1571 C C . THR A 1 212 ? -8.434 8.418 17.936 1.00 92.62 212 THR A C 1
ATOM 1573 O O . THR A 1 212 ? -8.321 8.654 16.739 1.00 92.62 212 THR A O 1
ATOM 1576 N N . LEU A 1 213 ? -8.879 9.339 18.797 1.00 94.75 213 LEU A N 1
ATOM 1577 C CA . LEU A 1 213 ? -9.278 10.678 18.352 1.00 94.75 213 LEU A CA 1
ATOM 1578 C C . LEU A 1 213 ? -8.085 11.468 17.800 1.00 94.75 213 LEU A C 1
ATOM 1580 O O . LEU A 1 213 ? -8.211 12.106 16.762 1.00 94.75 213 LEU A O 1
ATOM 1584 N N . ARG A 1 214 ? -6.903 11.353 18.420 1.00 94.56 214 ARG A N 1
ATOM 1585 C CA . ARG A 1 214 ? -5.675 11.982 17.910 1.00 94.56 214 ARG A CA 1
ATOM 1586 C C . ARG A 1 214 ? -5.273 11.470 16.530 1.00 94.56 214 ARG A C 1
ATOM 1588 O O . ARG A 1 214 ? -4.853 12.284 15.713 1.00 94.56 214 ARG A O 1
ATOM 1595 N N . ALA A 1 215 ? -5.407 10.168 16.279 1.00 92.25 215 ALA A N 1
ATOM 1596 C CA . ALA A 1 215 ? -5.144 9.575 14.969 1.00 92.25 215 ALA A CA 1
ATOM 1597 C C . ALA A 1 215 ? -6.153 10.056 13.911 1.00 92.25 215 ALA A C 1
ATOM 1599 O O . ALA A 1 215 ? -5.783 10.280 12.765 1.00 92.25 215 ALA A O 1
ATOM 1600 N N . LEU A 1 216 ? -7.415 10.276 14.300 1.00 92.88 216 LEU A N 1
ATOM 1601 C CA . LEU A 1 216 ? -8.431 10.851 13.411 1.00 92.88 216 LEU A CA 1
ATOM 1602 C C . LEU A 1 216 ? -8.220 12.345 13.128 1.00 92.88 216 LEU A C 1
ATOM 1604 O O . LEU A 1 216 ? -8.604 12.812 12.060 1.00 92.88 216 LEU A O 1
ATOM 1608 N N . ASP A 1 217 ? -7.660 13.100 14.076 1.00 92.06 217 ASP A N 1
ATOM 1609 C CA . ASP A 1 217 ? -7.378 14.531 13.909 1.00 92.06 217 ASP A CA 1
ATOM 1610 C C . ASP A 1 217 ? -6.060 14.792 13.155 1.00 92.06 217 ASP A C 1
ATOM 1612 O O . ASP A 1 217 ? -5.912 15.850 12.551 1.00 92.06 217 ASP A O 1
ATOM 1616 N N . ASN A 1 218 ? -5.111 13.848 13.177 1.00 90.50 218 ASN A N 1
ATOM 1617 C CA . ASN A 1 218 ? -3.811 13.960 12.506 1.00 90.50 218 ASN A CA 1
ATOM 1618 C C . ASN A 1 218 ? -3.462 12.653 11.768 1.00 90.50 218 ASN A C 1
ATOM 1620 O O . ASN A 1 218 ? -2.699 11.845 12.299 1.00 90.50 218 ASN A O 1
ATOM 1624 N N . PRO A 1 219 ? -3.987 12.436 10.550 1.00 75.19 219 PRO A N 1
ATOM 1625 C CA . PRO A 1 219 ? -3.751 11.201 9.797 1.00 75.19 219 PRO A CA 1
ATOM 1626 C C . PRO A 1 219 ? -2.298 11.019 9.312 1.00 75.19 219 PRO A C 1
ATOM 1628 O O . PRO A 1 219 ? -1.958 9.939 8.842 1.00 75.19 219 PRO A O 1
ATOM 1631 N N . GLU A 1 220 ? -1.449 12.047 9.421 1.00 77.19 220 GLU A N 1
ATOM 1632 C CA . GLU A 1 220 ? -0.033 12.036 9.002 1.00 77.19 220 GLU A CA 1
ATOM 1633 C C . GLU A 1 220 ? 0.963 11.790 10.159 1.00 77.19 220 GLU A C 1
ATOM 1635 O O . GLU A 1 220 ? 2.173 11.904 9.958 1.00 77.19 220 GLU A O 1
ATOM 1640 N N . GLY A 1 221 ? 0.468 11.535 11.378 1.00 55.38 221 GLY A N 1
ATOM 1641 C CA . GLY A 1 221 ? 1.266 11.477 12.614 1.00 55.38 221 GLY A CA 1
ATOM 1642 C C . GLY A 1 221 ? 1.804 10.110 13.018 1.00 55.38 221 GLY A C 1
ATOM 1643 O O . GLY A 1 221 ? 1.260 9.078 12.569 1.00 55.38 221 GLY A O 1
#

Secondary structure (DSSP, 8-state):
-PEESS--TTT--S-EEE-TTS-EEE--TT-S-TTHHHHHHHHHHHHHHHHTTSSHHHHHHHHHHHHTT--HHHHHH--HHHHHTSTT--HHHHHHHHHHS---PPP-HHHHHHHHHHHHHHHHHHHHHHHTTS-HHHHHHHHHHHHHHS-SS---HHHHHHHHHHHHHHHHHHHHHS-EEEETTEEEETTTTTB-SS-BSS---BGGG-HHHHHHH-TT-

Foldseek 3Di:
DDQDADADPQPRHSAWDQDPVRQIFGPDPPGPCRRSVRCVVCVQLCVQLVLLPVDPLSSVLSVQCVVVPHGPVNLLADDLVNSVVRPPCDPVNSVSSCVSRPHPPPPPVVVVVVVVVVVVVVVVVVLVVCCVPDPSVVVVVVVVVVCVVCVPVPPPVVVVVVVVVVVVVVLVVVVVQQDFDDDPNATFGCVVQVPPPHHGPHDGHGSVRPPSVVCSVCVPD

Nearest PDB structures (foldseek):
  4is7-assembly1_A-2  TM=6.931E-01  e=3.046E-01  Homo sapiens
  5l1m-assembly1_A-2  TM=6.911E-01  e=5.156E-01  Homo sapiens
  4nj8-assembly2_B  TM=7.982E-01  e=2.099E+00  Homo sapiens
  4nl9-assembly1_A  TM=7.843E-01  e=1.979E+00  Homo sapiens

pLDDT: mean 87.46, std 11.54, range [49.66, 97.69]

Radius of gyration: 27.72 Å; Cα contacts (8 Å, |Δi|>4): 208; chains: 1; bounding box: 43×64×82 Å

Mean predicted aligned error: 15.14 Å